Protein AF-A0AAD7MQM7-F1 (afdb_monomer)

pLDDT: mean 77.95, std 16.73, range [40.91, 96.88]

Solvent-accessible surface area (backbone atoms only — not comparable to full-atom values): 11419 Å² total; per-residue (Å²): 135,89,82,90,84,81,85,89,76,74,90,71,71,76,73,78,76,74,71,81,78,67,82,76,74,81,78,78,76,80,75,79,56,67,83,75,48,88,66,68,89,62,56,45,68,63,55,55,34,68,66,51,55,78,47,49,66,60,49,52,52,30,54,71,74,31,70,68,50,31,52,56,53,48,50,54,54,45,52,55,47,57,73,38,34,66,81,85,59,56,77,67,59,77,59,74,83,52,85,85,58,93,82,60,78,82,78,72,76,90,63,59,71,74,56,47,53,52,50,53,54,47,50,54,52,49,49,56,46,54,53,51,50,52,57,50,48,52,54,53,50,50,42,58,76,62,53,64,42,59,91,72,27,68,63,50,47,48,52,30,56,75,70,68,52,69,72,76,78,81,64,80,77,78,79,74,135

Radius of gyration: 29.3 Å; Cα contacts (8 Å, |Δi|>4): 72; chains: 1; bounding box: 59×87×69 Å

Sequence (177 aa):
MRSHSGPSSSKEERKLAMGKKGPAKPRERQRVPKEKRKNLRLWAEGAREQILKPHLDKYMQEFAAGWVMECAYLQEVCNEFHSRVDWRLADHEEPVLKPYDPKKEVIQPQLPDDEEVLKRARMKLLNGRIRRWFKYRIRRCRARAAGLDPRKDPFAILLAKLSGLTAPLIRHAFMQP

Structure (mmCIF, N/CA/C/O backbone):
data_AF-A0AAD7MQM7-F1
#
_entry.id   AF-A0AAD7MQM7-F1
#
loop_
_atom_site.group_PDB
_atom_site.id
_atom_site.type_symbol
_atom_site.label_atom_id
_atom_site.label_alt_id
_atom_site.label_comp_id
_atom_site.label_asym_id
_atom_site.label_entity_id
_atom_site.label_seq_id
_atom_site.pdbx_PDB_ins_code
_atom_site.Cartn_x
_atom_site.Cartn_y
_atom_site.Cartn_z
_atom_site.occupancy
_atom_site.B_iso_or_equiv
_atom_site.auth_seq_id
_atom_site.auth_comp_id
_atom_site.auth_asym_id
_atom_site.auth_atom_id
_atom_site.pdbx_PDB_model_num
ATOM 1 N N . MET A 1 1 ? 38.914 -65.037 54.561 1.00 44.84 1 MET A N 1
ATOM 2 C CA . MET A 1 1 ? 39.059 -65.656 53.226 1.00 44.84 1 MET A CA 1
ATOM 3 C C . MET A 1 1 ? 37.865 -65.269 52.372 1.00 44.84 1 MET A C 1
ATOM 5 O O . MET A 1 1 ? 36.761 -65.197 52.889 1.00 44.84 1 MET A O 1
ATOM 9 N N . ARG A 1 2 ? 38.135 -64.912 51.114 1.00 44.50 2 ARG A N 1
ATOM 10 C CA . ARG A 1 2 ? 37.181 -64.446 50.101 1.00 44.50 2 ARG A CA 1
ATOM 11 C C . ARG A 1 2 ? 36.290 -65.591 49.617 1.00 44.50 2 ARG A C 1
ATOM 13 O O . ARG A 1 2 ? 36.828 -66.652 49.323 1.00 44.50 2 ARG A O 1
ATOM 20 N N . SER A 1 3 ? 35.018 -65.301 49.355 1.00 50.19 3 SER A N 1
ATOM 21 C CA . SER A 1 3 ? 34.256 -65.994 48.309 1.00 50.19 3 SER A CA 1
ATOM 22 C C . SER A 1 3 ? 33.272 -65.006 47.688 1.00 50.19 3 SER A C 1
ATOM 24 O O . SER A 1 3 ? 32.378 -64.488 48.349 1.00 50.19 3 SER A O 1
ATOM 26 N N . HIS A 1 4 ? 33.519 -64.695 46.419 1.00 40.91 4 HIS A N 1
ATOM 27 C CA . HIS A 1 4 ? 32.745 -63.786 45.589 1.00 40.91 4 HIS A CA 1
ATOM 28 C C . HIS A 1 4 ? 31.438 -64.450 45.134 1.00 40.91 4 HIS A C 1
ATOM 30 O O . HIS A 1 4 ? 31.470 -65.528 44.546 1.00 40.91 4 HIS A O 1
ATOM 36 N N . SER A 1 5 ? 30.310 -63.774 45.340 1.00 49.75 5 SER A N 1
ATOM 37 C CA . SER A 1 5 ? 29.045 -64.024 44.649 1.00 49.75 5 SER A CA 1
ATOM 38 C C . SER A 1 5 ? 28.739 -62.829 43.743 1.00 49.75 5 SER A C 1
ATOM 40 O O . SER A 1 5 ? 28.738 -61.678 44.172 1.00 49.75 5 SER A O 1
ATOM 42 N N . GLY A 1 6 ? 28.521 -63.097 42.459 1.00 43.66 6 GLY A N 1
ATOM 43 C CA . GLY A 1 6 ? 28.169 -62.078 41.476 1.00 43.66 6 GLY A CA 1
ATOM 44 C C . GLY A 1 6 ? 27.869 -62.721 40.125 1.00 43.66 6 GLY A C 1
ATOM 45 O O . GLY A 1 6 ? 28.811 -63.075 39.417 1.00 43.66 6 GLY A O 1
ATOM 46 N N . PRO A 1 7 ? 26.589 -62.922 39.768 1.00 52.25 7 PRO A N 1
ATOM 47 C CA . PRO A 1 7 ? 26.213 -63.528 38.504 1.00 52.25 7 PRO A CA 1
ATOM 48 C C . PRO A 1 7 ? 26.405 -62.544 37.346 1.00 52.25 7 PRO A C 1
ATOM 50 O O . PRO A 1 7 ? 25.885 -61.429 37.332 1.00 52.25 7 PRO A O 1
ATOM 53 N N . SER A 1 8 ? 27.157 -63.019 36.358 1.00 54.88 8 SER A N 1
ATOM 54 C CA . SER A 1 8 ? 27.224 -62.510 34.995 1.00 54.88 8 SER A CA 1
ATOM 55 C C . SER A 1 8 ? 25.840 -62.615 34.354 1.00 54.88 8 SER A C 1
ATOM 57 O O . SER A 1 8 ? 25.376 -63.719 34.078 1.00 54.88 8 SER A O 1
ATOM 59 N N . SER A 1 9 ? 25.163 -61.489 34.130 1.00 48.53 9 SER A N 1
ATOM 60 C CA . SER A 1 9 ? 23.967 -61.463 33.290 1.00 48.53 9 SER A CA 1
ATOM 61 C C . SER A 1 9 ? 23.818 -60.125 32.567 1.00 48.53 9 SER A C 1
ATOM 63 O O . SER A 1 9 ? 24.054 -59.056 33.128 1.00 48.53 9 SER A O 1
ATOM 65 N N . SER A 1 10 ? 23.451 -60.251 31.292 1.00 51.16 10 SER A N 1
ATOM 66 C CA . SER A 1 10 ? 22.781 -59.262 30.445 1.00 51.16 10 SER A CA 1
ATOM 67 C C . SER A 1 10 ? 23.518 -57.965 30.072 1.00 51.16 10 SER A C 1
ATOM 69 O O . SER A 1 10 ? 23.020 -56.849 30.215 1.00 51.16 10 SER A O 1
ATOM 71 N N . LYS A 1 11 ? 24.657 -58.113 29.377 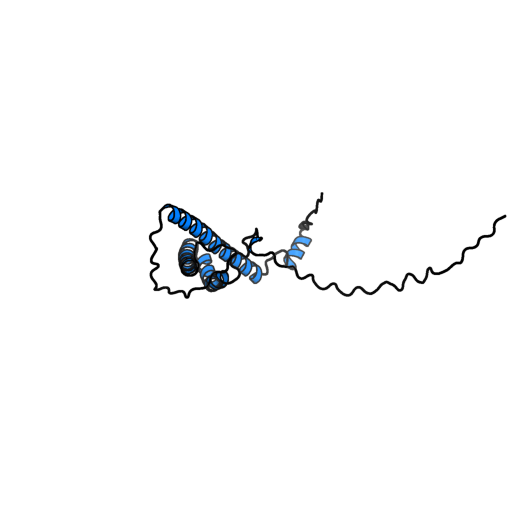1.00 48.25 11 LYS A N 1
ATOM 72 C CA . LYS A 1 11 ? 25.140 -57.083 28.426 1.00 48.25 11 LYS A CA 1
ATOM 73 C C . LYS A 1 11 ? 24.417 -57.132 27.061 1.00 48.25 11 LYS A C 1
ATOM 75 O O . LYS A 1 11 ? 24.591 -56.217 26.259 1.00 48.25 11 LYS A O 1
ATOM 80 N N . GLU A 1 12 ? 23.578 -58.143 26.815 1.00 48.88 12 GLU A N 1
ATOM 81 C CA . GLU A 1 12 ? 22.837 -58.333 25.552 1.00 48.88 12 GLU A CA 1
ATOM 82 C C . GLU A 1 12 ? 21.412 -57.757 25.535 1.00 48.88 12 GLU A C 1
ATOM 84 O O . GLU A 1 12 ? 20.909 -57.422 24.466 1.00 48.88 12 GLU A O 1
ATOM 89 N N . GLU A 1 13 ? 20.776 -57.505 26.682 1.00 48.97 13 GLU A N 1
ATOM 90 C CA . GLU A 1 13 ? 19.377 -57.033 26.695 1.00 48.97 13 GLU A CA 1
ATOM 91 C C . GLU A 1 13 ? 19.212 -55.527 26.425 1.00 48.97 13 GLU A C 1
ATOM 93 O O . GLU A 1 13 ? 18.109 -55.044 26.177 1.00 48.97 13 GLU A O 1
ATOM 98 N N . ARG A 1 14 ? 20.298 -54.745 26.395 1.00 48.94 14 ARG A N 1
ATOM 99 C CA . ARG A 1 14 ? 20.208 -53.282 26.205 1.00 48.94 14 ARG A CA 1
ATOM 100 C C . ARG A 1 14 ? 20.098 -52.814 24.749 1.00 48.94 14 ARG A C 1
ATOM 102 O O . ARG A 1 14 ? 19.960 -51.614 24.525 1.00 48.94 14 ARG A O 1
ATOM 109 N N . LYS A 1 15 ? 20.137 -53.706 23.750 1.00 48.38 15 LYS A N 1
ATOM 110 C CA . LYS A 1 15 ? 20.098 -53.308 22.323 1.00 48.38 15 LYS A CA 1
ATOM 111 C C . LYS A 1 15 ? 18.723 -53.389 21.644 1.00 48.38 15 LYS A C 1
ATOM 113 O O . LYS A 1 15 ? 18.597 -52.908 20.523 1.00 48.38 15 LYS A O 1
ATOM 118 N N . LEU A 1 16 ? 17.682 -53.895 22.310 1.00 49.19 16 LEU A N 1
ATOM 119 C CA . LEU A 1 16 ? 16.340 -54.047 21.716 1.00 49.19 16 LEU A CA 1
ATOM 120 C C . LEU A 1 16 ? 15.368 -52.878 21.977 1.00 49.19 16 LEU A C 1
ATOM 122 O O . LEU A 1 16 ? 14.284 -52.850 21.406 1.00 49.19 16 LEU A O 1
ATOM 126 N N . ALA A 1 17 ? 15.760 -51.863 22.755 1.00 50.50 17 ALA A N 1
ATOM 127 C CA . ALA A 1 17 ? 14.900 -50.715 23.082 1.00 50.50 17 ALA A CA 1
ATOM 128 C C . ALA A 1 17 ? 15.103 -49.474 22.183 1.00 50.50 17 ALA A C 1
ATOM 130 O O . ALA A 1 17 ? 14.624 -48.385 22.501 1.00 50.50 17 ALA A O 1
ATOM 131 N N . MET A 1 18 ? 15.802 -49.595 21.049 1.00 51.16 18 MET A N 1
ATOM 132 C CA . MET A 1 18 ? 15.958 -48.492 20.088 1.00 51.16 18 MET A CA 1
ATOM 133 C C . MET A 1 18 ? 14.777 -48.478 19.112 1.00 51.16 18 MET A C 1
ATOM 135 O O . MET A 1 18 ? 14.909 -48.770 17.924 1.00 51.16 18 MET A O 1
ATOM 139 N N . GLY A 1 19 ? 13.596 -48.147 19.643 1.00 53.72 19 GLY A N 1
ATOM 140 C CA . GLY A 1 19 ? 12.405 -47.871 18.849 1.00 53.72 19 GLY A CA 1
ATOM 141 C C . GLY A 1 19 ? 12.718 -46.824 17.780 1.00 53.72 19 GLY A C 1
ATOM 142 O O . GLY A 1 19 ? 13.159 -45.713 18.085 1.00 53.72 19 GLY A O 1
ATOM 143 N N . LYS A 1 20 ? 12.511 -47.196 16.513 1.00 54.91 20 LYS A N 1
ATOM 144 C CA . LYS A 1 20 ? 12.639 -46.319 15.346 1.00 54.91 20 LYS A CA 1
ATOM 145 C C . LYS A 1 20 ? 11.730 -45.101 15.549 1.00 54.91 20 LYS A C 1
ATOM 147 O O . LYS A 1 20 ? 10.522 -45.185 15.344 1.00 54.91 20 LYS A O 1
ATOM 152 N N . LYS A 1 21 ? 12.297 -43.965 15.969 1.00 58.69 21 LYS A N 1
ATOM 153 C CA . LYS A 1 21 ? 11.588 -42.680 15.995 1.00 58.69 21 LYS A CA 1
ATOM 154 C C . LYS A 1 21 ? 11.229 -42.333 14.550 1.00 58.69 21 LYS A C 1
ATOM 156 O O . LYS A 1 21 ? 12.107 -41.981 13.767 1.00 58.69 21 LYS A O 1
ATOM 161 N N . GLY A 1 22 ? 9.954 -42.488 14.194 1.00 61.38 22 GLY A N 1
ATOM 162 C CA . GLY A 1 22 ? 9.426 -42.046 12.904 1.00 61.38 22 GLY A CA 1
ATOM 163 C C . GLY A 1 22 ? 9.701 -40.553 12.668 1.00 61.38 22 GLY A C 1
ATOM 164 O O . GLY A 1 22 ? 9.954 -39.817 13.629 1.00 61.38 22 GLY A O 1
ATOM 165 N N . PRO A 1 23 ? 9.680 -40.089 11.405 1.00 62.72 23 PRO A N 1
ATOM 166 C CA . PRO A 1 23 ? 9.989 -38.703 11.076 1.00 62.72 23 PRO A CA 1
ATOM 167 C C . PRO A 1 23 ? 9.063 -37.765 11.855 1.00 62.72 23 PRO A C 1
ATOM 169 O O . PRO A 1 23 ? 7.837 -37.880 11.797 1.00 62.72 23 PRO A O 1
ATOM 172 N N . ALA A 1 24 ? 9.663 -36.853 12.621 1.00 64.25 24 ALA A N 1
ATOM 173 C CA . ALA A 1 24 ? 8.931 -35.872 13.404 1.00 64.25 24 ALA A CA 1
ATOM 174 C C . ALA A 1 24 ? 8.011 -35.068 12.475 1.00 64.25 24 ALA A C 1
ATOM 176 O O . ALA A 1 24 ? 8.483 -34.440 11.524 1.00 64.25 24 ALA A O 1
ATOM 177 N N . LYS A 1 25 ? 6.698 -35.087 12.746 1.00 68.38 25 LYS A N 1
ATOM 178 C CA . LYS A 1 25 ? 5.733 -34.264 12.008 1.00 68.38 25 LYS A CA 1
ATOM 179 C C . LYS A 1 25 ? 6.197 -32.800 12.052 1.00 68.38 25 LYS A C 1
ATOM 181 O O . LYS A 1 25 ? 6.601 -32.333 13.125 1.00 68.38 25 LYS A O 1
ATOM 186 N N . PRO A 1 26 ? 6.173 -32.070 10.923 1.00 59.88 26 PRO A N 1
ATOM 187 C CA . PRO A 1 26 ? 6.591 -30.678 10.898 1.00 59.88 26 PRO A CA 1
ATOM 188 C C . PRO A 1 26 ? 5.733 -29.894 11.889 1.00 59.88 26 PRO A C 1
ATOM 190 O O . PRO A 1 26 ? 4.510 -29.874 11.781 1.00 59.88 26 PRO A O 1
ATOM 193 N N . ARG A 1 27 ? 6.380 -29.281 12.888 1.00 66.69 27 ARG A N 1
ATOM 194 C CA . ARG A 1 27 ? 5.700 -28.420 13.859 1.00 66.69 27 ARG A CA 1
ATOM 195 C C . ARG A 1 27 ? 5.007 -27.301 13.093 1.00 66.69 27 ARG A C 1
ATOM 197 O O . ARG A 1 27 ? 5.672 -26.450 12.496 1.00 66.69 27 ARG A O 1
ATOM 204 N N . GLU A 1 28 ? 3.684 -27.316 13.118 1.00 65.62 28 GLU A N 1
ATOM 205 C CA . GLU A 1 28 ? 2.861 -26.260 12.558 1.00 65.62 28 GLU A CA 1
ATOM 206 C C . GLU A 1 28 ? 3.171 -24.976 13.336 1.00 65.62 28 GLU A C 1
ATOM 208 O O . GLU A 1 28 ? 2.899 -24.852 14.531 1.00 65.62 28 GLU A O 1
ATOM 213 N N . ARG A 1 29 ? 3.885 -24.045 12.697 1.00 72.06 29 ARG A N 1
ATOM 214 C CA . ARG A 1 29 ? 4.270 -22.790 13.345 1.00 72.06 29 ARG A CA 1
ATOM 215 C C . ARG A 1 29 ? 2.999 -21.970 13.541 1.00 72.06 29 ARG A C 1
ATOM 217 O O . ARG A 1 29 ? 2.498 -21.397 12.574 1.00 72.06 29 ARG A O 1
ATOM 224 N N . GLN A 1 30 ? 2.501 -21.900 14.775 1.00 73.75 30 GLN A N 1
ATOM 225 C CA . GLN A 1 30 ? 1.393 -21.013 15.126 1.00 73.75 30 GLN A CA 1
ATOM 226 C C . GLN A 1 30 ? 1.742 -19.586 14.690 1.00 73.75 30 GLN A C 1
ATOM 228 O O . GLN A 1 30 ? 2.786 -19.033 15.054 1.00 73.75 30 GLN A O 1
ATOM 233 N N . ARG A 1 31 ? 0.897 -18.999 13.838 1.00 74.50 31 ARG A N 1
ATOM 234 C CA . ARG A 1 31 ? 1.100 -17.627 13.369 1.00 74.50 31 ARG A CA 1
ATOM 235 C C . ARG A 1 31 ? 0.874 -16.677 14.540 1.00 74.50 31 ARG A C 1
ATOM 237 O O . ARG A 1 31 ? -0.133 -16.773 15.229 1.00 74.50 31 ARG A O 1
ATOM 244 N N . VAL A 1 32 ? 1.785 -15.722 14.721 1.00 78.38 32 VAL A N 1
ATOM 245 C CA . VAL A 1 32 ? 1.625 -14.665 15.728 1.00 78.38 32 VAL A CA 1
ATOM 246 C C . VAL A 1 32 ? 0.323 -13.888 15.441 1.00 78.38 32 VAL A C 1
ATOM 248 O O . VAL A 1 32 ? 0.130 -13.475 14.283 1.00 78.38 32 VAL A O 1
ATOM 251 N N . PRO A 1 33 ? -0.553 -13.678 16.447 1.00 77.50 33 PRO A N 1
ATOM 252 C CA . PRO A 1 33 ? -1.773 -12.877 16.311 1.00 77.50 33 PRO A CA 1
ATOM 253 C C . PRO A 1 33 ? -1.479 -11.483 15.755 1.00 77.50 33 PRO A C 1
ATOM 255 O O . PRO A 1 33 ? -0.428 -10.920 16.067 1.00 77.50 33 PRO A O 1
ATOM 258 N N . LYS A 1 34 ? -2.381 -10.920 14.935 1.00 76.81 34 LYS A N 1
ATOM 259 C CA . LYS A 1 34 ? -2.145 -9.647 14.219 1.00 76.81 34 LYS A CA 1
ATOM 260 C C . LYS A 1 34 ? -1.764 -8.501 15.167 1.00 76.81 34 LYS A C 1
ATOM 262 O O . LYS A 1 34 ? -0.804 -7.795 14.879 1.00 76.81 34 LYS A O 1
ATOM 267 N N . GLU A 1 35 ? -2.422 -8.399 16.319 1.00 77.75 35 GLU A N 1
ATOM 268 C CA . GLU A 1 35 ? -2.156 -7.398 17.367 1.00 77.75 35 GLU A CA 1
ATOM 269 C C . GLU A 1 35 ? -0.710 -7.416 17.883 1.00 77.75 35 GLU A C 1
ATOM 271 O O . GLU A 1 35 ? -0.120 -6.375 18.151 1.00 77.75 35 GLU A O 1
ATOM 276 N N . LYS A 1 36 ? -0.100 -8.603 17.979 1.00 77.12 36 LYS A N 1
ATOM 277 C CA . LYS A 1 36 ? 1.253 -8.786 18.530 1.00 77.12 36 LYS A CA 1
ATOM 278 C C . LYS A 1 36 ? 2.350 -8.668 17.467 1.00 77.12 36 LYS A C 1
ATOM 280 O O . LYS A 1 36 ? 3.539 -8.805 17.772 1.00 77.12 36 LYS A O 1
ATOM 285 N N . ARG A 1 37 ? 1.995 -8.432 16.198 1.00 77.88 37 ARG A N 1
ATOM 286 C CA . ARG A 1 37 ? 2.970 -8.319 15.105 1.00 77.88 37 ARG A CA 1
ATOM 287 C C . ARG A 1 37 ? 3.629 -6.943 15.130 1.00 77.88 37 ARG A C 1
ATOM 289 O O . ARG A 1 37 ? 3.134 -5.994 14.537 1.00 77.88 37 ARG A O 1
ATOM 296 N N . LYS A 1 38 ? 4.836 -6.873 15.700 1.00 67.12 38 LYS A N 1
ATOM 297 C CA . LYS A 1 38 ? 5.715 -5.690 15.575 1.00 67.12 38 LYS A CA 1
ATOM 298 C C . LYS A 1 38 ? 6.048 -5.366 14.110 1.00 67.12 38 LYS A C 1
ATOM 300 O O . LYS A 1 38 ? 6.241 -4.215 13.738 1.00 67.12 38 LYS A O 1
ATOM 305 N N . ASN A 1 39 ? 6.091 -6.396 13.260 1.00 69.69 39 ASN A N 1
ATOM 306 C CA . ASN A 1 39 ? 6.381 -6.254 11.839 1.00 69.69 39 ASN A CA 1
ATOM 307 C C . ASN A 1 39 ? 5.100 -6.036 11.026 1.00 69.69 39 ASN A C 1
ATOM 309 O O . ASN A 1 39 ? 4.355 -6.976 10.752 1.00 69.69 39 ASN A O 1
ATOM 313 N N . LEU A 1 40 ? 4.938 -4.823 10.498 1.00 68.62 40 LEU A N 1
ATOM 314 C CA . LEU A 1 40 ? 3.861 -4.430 9.574 1.00 68.62 40 LEU A CA 1
ATOM 315 C C . LEU A 1 40 ? 3.959 -5.080 8.176 1.00 68.62 40 LEU A C 1
ATOM 317 O O . LEU A 1 40 ? 3.248 -4.695 7.251 1.00 68.62 40 LEU A O 1
ATOM 321 N N . ARG A 1 41 ? 4.830 -6.082 7.991 1.00 69.88 41 ARG A N 1
ATOM 322 C CA . ARG A 1 41 ? 5.063 -6.762 6.702 1.00 69.88 41 ARG A CA 1
ATOM 323 C C . ARG A 1 41 ? 3.794 -7.403 6.128 1.00 69.88 41 ARG A C 1
ATOM 325 O O . ARG A 1 41 ? 3.696 -7.582 4.920 1.00 69.88 41 ARG A O 1
ATOM 332 N N . LEU A 1 42 ? 2.854 -7.745 7.003 1.00 75.81 42 LEU A N 1
ATOM 333 C CA . LEU A 1 42 ? 1.592 -8.417 6.697 1.00 75.81 42 LEU A CA 1
ATOM 334 C C . LEU A 1 42 ? 0.379 -7.544 7.060 1.00 75.81 42 LEU A C 1
ATOM 336 O O . LEU A 1 42 ? -0.707 -8.059 7.290 1.00 75.81 42 LEU A O 1
ATOM 340 N N . TRP A 1 43 ? 0.567 -6.222 7.136 1.00 84.31 43 TRP A N 1
ATOM 341 C CA . TRP A 1 43 ? -0.480 -5.272 7.532 1.00 84.31 43 TRP A CA 1
ATOM 342 C C . TRP A 1 43 ? -1.729 -5.340 6.641 1.00 84.31 43 TRP A C 1
ATOM 344 O O . TRP A 1 43 ? -2.845 -5.225 7.136 1.00 84.31 43 TRP A O 1
ATOM 354 N N . ALA A 1 44 ? -1.553 -5.562 5.338 1.00 85.69 44 ALA A N 1
ATOM 355 C CA . ALA A 1 44 ? -2.677 -5.621 4.413 1.00 85.69 44 ALA A CA 1
ATOM 356 C C . ALA A 1 44 ? -3.346 -7.007 4.326 1.00 85.69 44 ALA A C 1
ATOM 358 O O . ALA A 1 44 ? -4.243 -7.157 3.516 1.00 85.69 44 ALA A O 1
ATOM 359 N N . GLU A 1 45 ? -2.935 -8.029 5.088 1.00 86.56 45 GLU A N 1
ATOM 360 C CA . GLU A 1 45 ? -3.583 -9.352 4.995 1.00 86.56 45 GLU A CA 1
ATOM 361 C C . GLU A 1 45 ? -5.101 -9.272 5.252 1.00 86.56 45 GLU A C 1
ATOM 363 O O . GLU A 1 45 ? -5.532 -8.649 6.227 1.00 86.56 45 GLU A O 1
ATO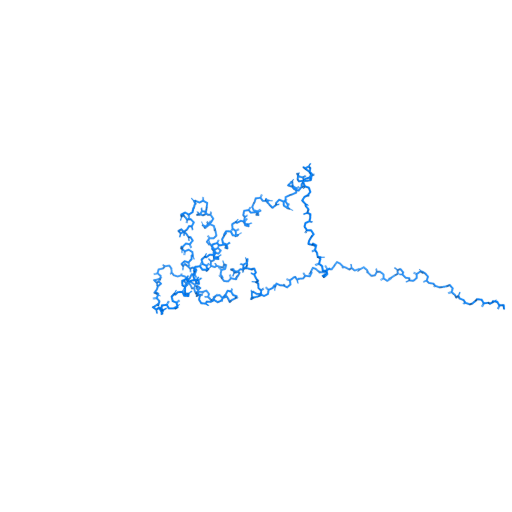M 368 N N . GLY A 1 46 ? -5.887 -9.955 4.413 1.00 89.19 46 GLY A N 1
ATOM 369 C CA . GLY A 1 46 ? -7.352 -10.010 4.498 1.00 89.19 46 GLY A CA 1
ATOM 370 C C . GLY A 1 46 ? -8.028 -9.032 3.536 1.00 89.19 46 GLY A C 1
ATOM 371 O O . GLY A 1 46 ? -7.580 -8.861 2.399 1.00 89.19 46 GLY A O 1
ATOM 372 N N . ALA A 1 47 ? -9.089 -8.369 3.996 1.00 90.56 47 ALA A N 1
ATOM 373 C CA . ALA A 1 47 ? -9.883 -7.430 3.196 1.00 90.56 47 ALA A CA 1
ATOM 374 C C . ALA A 1 47 ? -9.060 -6.281 2.571 1.00 90.56 47 ALA A C 1
ATOM 376 O O . ALA A 1 47 ? -9.290 -5.891 1.428 1.00 90.56 47 ALA A O 1
ATOM 377 N N . ARG A 1 48 ? -8.032 -5.773 3.268 1.00 92.50 48 ARG A N 1
ATOM 378 C CA . ARG A 1 48 ? -7.151 -4.713 2.733 1.00 92.50 48 ARG A CA 1
ATOM 379 C C . ARG A 1 48 ? -6.380 -5.171 1.490 1.00 92.50 48 ARG A C 1
ATOM 381 O O . ARG A 1 48 ? -6.221 -4.403 0.547 1.00 92.50 48 ARG A O 1
ATOM 388 N N . GLU A 1 49 ? -5.914 -6.417 1.460 1.00 93.56 49 GLU A N 1
ATOM 389 C CA . GLU A 1 49 ? -5.228 -6.995 0.301 1.00 93.56 49 GLU A CA 1
ATOM 390 C C . GLU A 1 49 ? -6.203 -7.208 -0.851 1.00 93.56 49 GLU A C 1
ATOM 392 O O . GLU A 1 49 ? -5.802 -7.020 -1.991 1.00 93.56 49 GLU A O 1
ATOM 397 N N . GLN A 1 50 ? -7.472 -7.523 -0.583 1.00 92.81 50 GLN A N 1
ATOM 398 C CA . GLN A 1 50 ? -8.485 -7.623 -1.639 1.00 92.81 50 GLN A CA 1
ATOM 399 C C . GLN A 1 50 ? -8.698 -6.286 -2.361 1.00 92.81 50 GLN A C 1
ATOM 401 O O . GLN A 1 50 ? -8.879 -6.291 -3.574 1.00 92.81 50 GLN A O 1
ATOM 406 N N . ILE A 1 51 ? -8.598 -5.158 -1.647 1.00 93.06 51 ILE A N 1
ATOM 407 C CA . ILE A 1 51 ? -8.636 -3.819 -2.256 1.00 93.06 51 ILE A CA 1
ATOM 408 C C . ILE A 1 51 ? -7.353 -3.551 -3.047 1.00 93.06 51 ILE A C 1
ATOM 410 O O . ILE A 1 51 ? -7.415 -3.114 -4.183 1.00 93.06 51 ILE A O 1
ATOM 414 N N . LEU A 1 52 ? -6.175 -3.803 -2.467 1.00 95.06 52 LEU A N 1
ATOM 415 C CA . LEU A 1 52 ? -4.904 -3.360 -3.060 1.00 95.06 52 LEU A CA 1
ATOM 416 C C . LEU A 1 52 ? -4.370 -4.277 -4.171 1.00 95.06 52 LEU A C 1
ATOM 418 O O . LEU A 1 52 ? -3.640 -3.823 -5.052 1.00 95.06 52 LEU A O 1
ATOM 422 N N . LYS A 1 53 ? -4.676 -5.577 -4.123 1.00 94.81 53 LYS A N 1
ATOM 423 C CA . LYS A 1 53 ? -4.129 -6.591 -5.037 1.00 94.81 53 LYS A CA 1
ATOM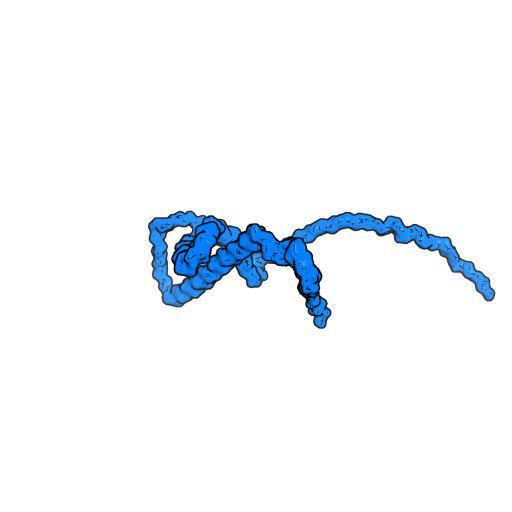 424 C C . LYS A 1 53 ? -4.484 -6.348 -6.512 1.00 94.81 53 LYS A C 1
ATOM 426 O O . LYS A 1 53 ? -3.563 -6.480 -7.315 1.00 94.81 53 LYS A O 1
ATOM 431 N N . PRO A 1 54 ? -5.720 -5.964 -6.888 1.00 95.50 54 PRO A N 1
ATOM 432 C CA . PRO A 1 54 ? -6.062 -5.640 -8.276 1.00 95.50 54 PRO A CA 1
ATOM 433 C C . PRO A 1 54 ? -5.209 -4.518 -8.883 1.00 95.50 54 PRO A C 1
ATOM 435 O O . PRO A 1 54 ? -4.935 -4.525 -10.077 1.00 95.50 54 PRO A O 1
ATOM 438 N N . HIS A 1 55 ? -4.721 -3.582 -8.066 1.00 96.44 55 HIS A N 1
ATOM 439 C CA . HIS A 1 55 ? -3.924 -2.448 -8.540 1.00 96.44 55 HIS A CA 1
ATOM 440 C C . HIS A 1 55 ? -2.442 -2.766 -8.745 1.00 96.44 55 HIS A C 1
ATOM 442 O O . HIS A 1 55 ? -1.697 -1.886 -9.174 1.00 96.44 55 HIS A O 1
ATOM 448 N N . LEU A 1 56 ? -1.983 -3.975 -8.404 1.00 94.69 56 LEU A N 1
ATOM 449 C CA . LEU A 1 56 ? -0.559 -4.311 -8.369 1.00 94.69 56 LEU A CA 1
ATOM 450 C C . LEU A 1 56 ? 0.094 -4.233 -9.752 1.00 94.69 56 LEU A C 1
ATOM 452 O O . LEU A 1 56 ? 1.188 -3.680 -9.861 1.00 94.69 56 LEU A O 1
ATOM 456 N N . ASP A 1 57 ? -0.580 -4.731 -10.788 1.00 93.69 57 ASP A N 1
ATOM 457 C CA . ASP A 1 57 ? -0.039 -4.757 -12.150 1.00 93.69 57 ASP A CA 1
ATOM 458 C C . ASP A 1 57 ? 0.066 -3.346 -12.732 1.0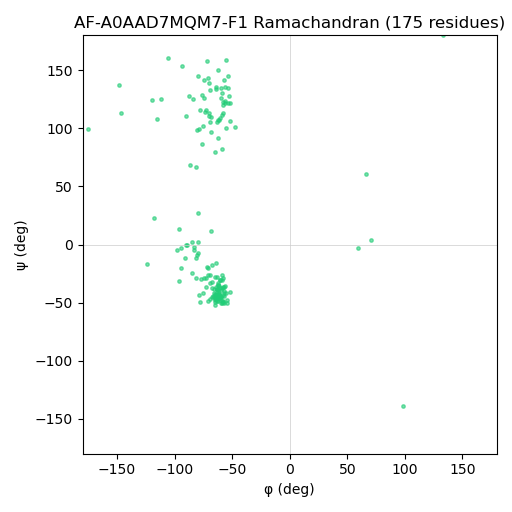0 93.69 57 ASP A C 1
ATOM 460 O O . ASP A 1 57 ? 1.136 -2.951 -13.199 1.00 93.69 57 ASP A O 1
ATOM 464 N N . LYS A 1 58 ? -0.995 -2.539 -12.600 1.00 95.62 58 LYS A N 1
ATOM 465 C CA . LYS A 1 58 ? -0.972 -1.131 -13.019 1.00 95.62 58 LYS A CA 1
ATOM 466 C C . LYS A 1 58 ? 0.043 -0.324 -12.203 1.00 95.62 58 LYS A C 1
ATOM 468 O O . LYS A 1 58 ? 0.858 0.375 -12.788 1.00 95.62 58 LYS A O 1
ATOM 473 N N . TYR A 1 59 ? 0.118 -0.504 -10.879 1.00 96.50 59 TYR A N 1
ATOM 474 C CA . TYR A 1 59 ? 1.145 0.166 -10.066 1.00 96.50 59 TYR A CA 1
ATOM 475 C C . TYR A 1 59 ? 2.560 -0.201 -10.527 1.00 96.50 59 TYR A C 1
ATOM 477 O O . TYR A 1 59 ? 3.442 0.649 -10.520 1.00 96.50 59 TYR A O 1
ATOM 485 N N . MET A 1 60 ? 2.802 -1.448 -10.941 1.00 94.62 60 MET A N 1
ATOM 486 C CA . MET A 1 60 ? 4.103 -1.866 -11.463 1.00 94.62 60 MET A CA 1
ATOM 487 C C . MET A 1 60 ? 4.464 -1.172 -12.782 1.00 94.62 60 MET A C 1
ATOM 489 O O . MET A 1 60 ? 5.633 -0.823 -12.957 1.00 94.62 60 MET A O 1
ATOM 493 N N . GLN A 1 61 ? 3.491 -0.970 -13.674 1.00 94.69 61 GLN A N 1
ATOM 494 C CA . GLN A 1 61 ? 3.673 -0.227 -14.925 1.00 94.69 61 GLN A CA 1
ATOM 495 C C . GLN A 1 61 ? 3.997 1.245 -14.639 1.00 94.69 61 GLN A C 1
ATOM 497 O O . GLN A 1 61 ? 5.038 1.736 -15.070 1.00 94.69 61 GLN A O 1
ATOM 502 N N . GLU A 1 62 ? 3.186 1.913 -13.814 1.00 96.12 62 GLU A N 1
ATOM 503 C CA . GLU A 1 62 ? 3.387 3.327 -13.458 1.00 96.12 62 GLU A CA 1
ATOM 504 C C . GLU A 1 62 ? 4.689 3.547 -12.674 1.00 96.12 62 GLU A C 1
ATOM 506 O O . GLU A 1 62 ? 5.415 4.517 -12.887 1.00 96.12 62 GLU A O 1
ATOM 511 N N . PHE A 1 63 ? 5.050 2.599 -11.804 1.00 94.94 63 PHE A N 1
ATOM 512 C CA . PHE A 1 63 ? 6.328 2.609 -11.094 1.00 94.94 63 PHE A CA 1
ATOM 513 C C . PHE A 1 63 ? 7.528 2.511 -12.047 1.00 94.94 63 PHE A C 1
ATOM 515 O O . PHE A 1 63 ? 8.584 3.070 -11.753 1.00 94.94 63 PHE A O 1
ATOM 522 N N . ALA A 1 64 ? 7.394 1.796 -13.168 1.00 93.25 64 ALA A N 1
ATOM 523 C CA . ALA A 1 64 ? 8.428 1.734 -14.198 1.00 93.25 64 ALA A CA 1
ATOM 524 C C . ALA A 1 64 ? 8.459 3.000 -15.075 1.00 93.25 64 ALA A C 1
ATOM 526 O O . ALA A 1 64 ? 9.535 3.373 -15.534 1.00 93.25 64 ALA A O 1
ATOM 527 N N . ALA A 1 65 ? 7.316 3.667 -15.262 1.00 95.06 65 ALA A N 1
ATOM 528 C CA . ALA A 1 65 ? 7.199 4.910 -16.027 1.00 95.06 65 ALA A CA 1
ATOM 529 C C . ALA A 1 65 ? 7.831 6.124 -15.318 1.00 95.06 65 ALA A C 1
ATOM 531 O O . ALA A 1 65 ? 8.282 7.059 -15.975 1.00 95.06 65 ALA A O 1
ATOM 532 N N . GLY A 1 66 ? 7.909 6.109 -13.983 1.00 95.50 66 GLY A N 1
ATOM 533 C CA . GLY A 1 66 ? 8.670 7.086 -13.204 1.00 95.50 66 GLY A CA 1
ATOM 534 C C . GLY A 1 66 ? 7.909 7.656 -12.010 1.00 95.50 66 GLY A C 1
ATOM 535 O O . GLY A 1 66 ? 6.763 7.313 -11.738 1.00 95.50 66 GLY A O 1
ATOM 536 N N . TRP A 1 67 ? 8.567 8.552 -11.269 1.00 94.50 67 TRP A N 1
ATOM 537 C CA . TRP A 1 67 ? 8.053 9.062 -9.991 1.00 94.50 67 TRP A CA 1
ATOM 538 C C . TRP A 1 67 ? 6.713 9.800 -10.109 1.00 94.50 67 TRP A C 1
ATOM 540 O O . TRP A 1 67 ? 5.834 9.599 -9.275 1.00 94.50 67 TRP A O 1
ATOM 550 N N . VAL A 1 68 ? 6.552 10.659 -11.121 1.00 96.88 68 VAL A N 1
ATOM 551 C CA . VAL A 1 68 ? 5.337 11.478 -11.284 1.00 96.88 68 VAL A CA 1
ATOM 552 C C . VAL A 1 68 ? 4.118 10.586 -11.522 1.00 96.88 68 VAL A C 1
ATOM 554 O O . VAL A 1 68 ? 3.110 10.730 -10.830 1.00 96.88 68 VAL A O 1
ATOM 557 N N . MET A 1 69 ? 4.255 9.612 -12.422 1.00 96.00 69 MET A N 1
ATOM 558 C CA . MET A 1 69 ? 3.219 8.626 -12.731 1.00 96.00 69 MET A CA 1
ATOM 559 C C . MET A 1 69 ? 2.924 7.716 -11.530 1.00 96.00 69 MET A C 1
ATOM 561 O O . MET A 1 69 ? 1.762 7.517 -11.176 1.00 96.00 69 MET A O 1
ATOM 565 N N . GLU A 1 70 ? 3.967 7.251 -10.821 1.00 95.44 70 GLU A N 1
ATOM 566 C CA . GLU A 1 70 ? 3.815 6.498 -9.565 1.00 95.44 70 GLU A CA 1
ATOM 567 C C . GLU A 1 70 ? 2.974 7.286 -8.552 1.00 95.44 70 GLU A C 1
ATOM 569 O O . GLU A 1 70 ? 2.066 6.732 -7.934 1.00 95.44 70 GLU A O 1
ATOM 574 N N . CYS A 1 71 ? 3.283 8.569 -8.354 1.00 95.94 71 CYS A N 1
ATOM 575 C CA . CYS A 1 71 ? 2.599 9.421 -7.390 1.00 95.94 71 CYS A CA 1
ATOM 576 C C . CYS A 1 71 ? 1.141 9.685 -7.768 1.00 95.94 71 CYS A C 1
ATOM 578 O O . CYS A 1 71 ? 0.280 9.573 -6.894 1.00 95.94 71 CYS A O 1
ATOM 580 N N . ALA A 1 72 ? 0.865 9.993 -9.037 1.00 95.50 72 ALA A N 1
ATOM 581 C CA . ALA A 1 72 ? -0.492 10.215 -9.528 1.00 95.50 72 ALA A CA 1
ATOM 582 C C . ALA A 1 72 ? -1.360 8.965 -9.326 1.00 95.50 72 ALA A C 1
ATOM 584 O O . ALA A 1 72 ? -2.410 9.030 -8.687 1.00 95.50 72 ALA A O 1
ATOM 585 N N . TYR A 1 73 ? -0.870 7.798 -9.750 1.00 96.69 73 TYR A N 1
ATOM 586 C CA . TYR A 1 73 ? -1.619 6.555 -9.599 1.00 96.69 73 TYR A CA 1
ATOM 587 C C . TYR A 1 73 ? -1.765 6.122 -8.135 1.00 96.69 73 TYR A C 1
ATOM 589 O O . TYR A 1 73 ? -2.817 5.645 -7.709 1.00 96.69 73 TYR A O 1
ATOM 597 N N . LEU A 1 74 ? -0.732 6.319 -7.311 1.00 95.94 74 LEU A N 1
ATOM 598 C CA . LEU A 1 74 ? -0.822 6.026 -5.883 1.00 95.94 74 LEU A CA 1
ATOM 599 C C . LEU A 1 74 ? -1.885 6.892 -5.194 1.00 95.94 74 LEU A C 1
ATOM 601 O O . LEU A 1 74 ? -2.536 6.405 -4.268 1.00 95.94 74 LEU A O 1
ATOM 605 N N . GLN A 1 75 ? -2.073 8.142 -5.628 1.00 95.12 75 GLN A N 1
ATOM 606 C CA . GLN A 1 75 ? -3.125 9.014 -5.111 1.00 95.12 75 GLN A CA 1
ATOM 607 C C . GLN A 1 75 ? -4.517 8.440 -5.411 1.00 95.12 75 GLN A C 1
ATOM 609 O O . GLN A 1 75 ? -5.338 8.371 -4.497 1.00 95.12 75 GLN A O 1
ATOM 614 N N . GLU A 1 76 ? -4.760 7.958 -6.635 1.00 94.00 76 GLU A N 1
ATOM 615 C CA . GLU A 1 76 ? -6.015 7.282 -7.011 1.00 94.00 76 GLU A CA 1
ATOM 616 C C . GLU A 1 76 ? -6.291 6.075 -6.105 1.00 94.00 76 GLU A C 1
ATOM 618 O O . GLU A 1 76 ? -7.353 5.979 -5.490 1.00 94.00 76 GLU A O 1
ATOM 623 N N . VAL A 1 77 ? -5.295 5.198 -5.935 1.00 95.69 77 VAL A N 1
ATOM 624 C CA . VAL A 1 77 ? -5.422 4.001 -5.088 1.00 95.69 77 VAL A CA 1
ATOM 625 C C . VAL A 1 77 ? -5.651 4.366 -3.619 1.00 95.69 77 VAL A C 1
ATOM 627 O O . VAL A 1 77 ? -6.421 3.700 -2.926 1.00 95.69 77 VAL A O 1
ATOM 630 N N . CYS A 1 78 ? -4.999 5.416 -3.111 1.00 95.00 78 CYS A N 1
ATOM 631 C CA . CYS A 1 78 ? -5.235 5.883 -1.744 1.00 95.00 78 CYS A CA 1
ATOM 632 C C . CYS A 1 78 ? -6.660 6.423 -1.581 1.00 95.00 78 CYS A C 1
ATOM 634 O O . CYS A 1 78 ? -7.304 6.115 -0.580 1.00 95.00 78 CYS A O 1
ATOM 636 N N . ASN A 1 79 ? -7.171 7.182 -2.554 1.00 91.88 79 ASN A N 1
ATOM 637 C CA . ASN A 1 79 ? -8.541 7.692 -2.526 1.00 91.88 79 ASN A CA 1
ATOM 638 C C . ASN A 1 79 ? -9.559 6.542 -2.511 1.00 91.88 79 ASN A C 1
ATOM 640 O O . ASN A 1 79 ? -10.455 6.521 -1.666 1.00 91.88 79 ASN A O 1
ATOM 644 N N . GLU A 1 80 ? -9.382 5.545 -3.381 1.00 92.06 80 GLU A N 1
ATOM 645 C CA . GLU A 1 80 ? -10.216 4.342 -3.392 1.00 92.06 80 GLU A CA 1
ATOM 646 C C . GLU A 1 80 ? -10.137 3.592 -2.056 1.00 92.06 80 GLU A C 1
ATOM 648 O O . GLU A 1 80 ? -11.164 3.229 -1.480 1.00 92.06 80 GLU A O 1
ATOM 653 N N . PHE A 1 81 ? -8.935 3.411 -1.507 1.00 93.25 81 PHE A N 1
ATOM 654 C CA . PHE A 1 81 ? -8.754 2.738 -0.224 1.00 93.25 81 PHE A CA 1
ATOM 655 C C . PHE A 1 81 ? -9.509 3.444 0.910 1.00 93.25 81 PHE A C 1
ATOM 657 O O . PHE A 1 81 ? -10.247 2.790 1.647 1.00 93.25 81 PHE A O 1
ATOM 664 N N . HIS A 1 82 ? -9.375 4.768 1.029 1.00 91.50 82 HIS A N 1
ATOM 665 C CA . HIS A 1 82 ? -10.037 5.557 2.079 1.00 91.50 82 HIS A CA 1
ATOM 666 C C . HIS A 1 82 ? -11.548 5.699 1.874 1.00 91.50 82 HIS A C 1
ATOM 668 O O . HIS A 1 82 ? -12.268 5.963 2.831 1.00 91.50 82 HIS A O 1
ATOM 674 N N . SER A 1 83 ? -12.052 5.485 0.655 1.00 89.25 83 SER A N 1
ATOM 675 C CA . SER A 1 83 ? -13.499 5.404 0.411 1.00 89.25 83 SER A CA 1
ATOM 676 C C . SER A 1 83 ? -14.117 4.101 0.944 1.00 89.25 83 SER A C 1
ATOM 678 O O . SER A 1 83 ? -15.286 4.072 1.334 1.00 89.25 83 SER A O 1
ATOM 680 N N . ARG A 1 84 ? -13.326 3.017 0.992 1.00 89.56 84 ARG A N 1
ATOM 681 C CA . ARG A 1 84 ? -13.762 1.683 1.435 1.00 89.56 84 ARG A CA 1
ATOM 682 C C . ARG A 1 84 ? -13.444 1.409 2.906 1.00 89.56 84 ARG A C 1
ATOM 684 O O . ARG A 1 84 ? -14.161 0.644 3.545 1.00 89.56 84 ARG A O 1
ATOM 691 N N . VAL A 1 85 ? -12.361 1.985 3.428 1.00 89.88 85 VAL A N 1
ATOM 692 C CA . VAL A 1 85 ? -11.819 1.710 4.765 1.00 89.88 85 VAL A CA 1
ATOM 693 C C . VAL A 1 85 ? -11.820 2.984 5.596 1.00 89.88 85 VAL A C 1
ATOM 695 O O . VAL A 1 85 ? -11.200 3.973 5.217 1.00 89.88 85 VAL A O 1
ATOM 698 N N . ASP A 1 86 ? -12.467 2.935 6.761 1.00 90.25 86 ASP A N 1
ATOM 699 C CA . ASP A 1 86 ? -12.451 4.050 7.707 1.00 90.25 86 ASP A CA 1
ATOM 700 C C . ASP A 1 86 ? -11.028 4.292 8.238 1.00 90.25 86 ASP A C 1
ATOM 702 O O . ASP A 1 86 ? -10.321 3.363 8.642 1.00 90.25 86 ASP A O 1
ATOM 706 N N . TRP A 1 87 ? -10.608 5.556 8.259 1.00 90.50 87 TRP A N 1
ATOM 707 C CA . TRP A 1 87 ? -9.311 5.975 8.782 1.00 90.50 87 TRP A CA 1
ATOM 708 C C . TRP A 1 87 ? -9.178 5.718 10.289 1.00 90.50 87 TRP A C 1
ATOM 710 O O . TRP A 1 87 ? -8.058 5.494 10.767 1.00 90.50 87 TRP A O 1
ATOM 720 N N . ARG A 1 88 ? -10.303 5.717 11.019 1.00 90.62 88 ARG A N 1
ATOM 721 C CA . ARG A 1 88 ? -10.376 5.431 12.459 1.00 90.62 88 ARG A CA 1
ATOM 722 C C . ARG A 1 88 ? -10.130 3.958 12.779 1.00 90.62 88 ARG A C 1
ATOM 724 O O . ARG A 1 88 ? -9.751 3.640 13.901 1.00 90.62 88 ARG A O 1
ATOM 731 N N . LEU A 1 89 ? -10.299 3.070 11.796 1.00 90.88 89 LEU A N 1
ATOM 732 C CA . LEU A 1 89 ? -10.166 1.633 11.994 1.00 90.88 89 LEU A CA 1
ATOM 733 C C . LEU A 1 89 ? -8.733 1.256 12.393 1.00 90.88 89 LEU A C 1
ATOM 735 O O . LEU A 1 89 ? -7.740 1.703 11.787 1.00 90.88 89 LEU A O 1
ATOM 739 N N . ALA A 1 90 ? -8.619 0.388 13.398 1.00 87.56 90 ALA A N 1
ATOM 740 C CA . ALA A 1 90 ? -7.326 -0.086 13.848 1.00 87.56 90 ALA A CA 1
ATOM 741 C C . ALA A 1 90 ? -6.701 -1.051 12.828 1.00 87.56 90 ALA A C 1
ATOM 743 O O . ALA A 1 90 ? -7.359 -1.677 11.997 1.00 87.56 90 ALA A O 1
ATOM 744 N N . ASP A 1 91 ? -5.378 -1.192 12.880 1.00 84.88 91 ASP A N 1
ATOM 745 C CA . ASP A 1 91 ? -4.636 -1.985 11.889 1.00 84.88 91 ASP A CA 1
ATOM 746 C C . ASP A 1 91 ? -4.885 -3.491 11.977 1.00 84.88 91 ASP A C 1
ATOM 748 O O . 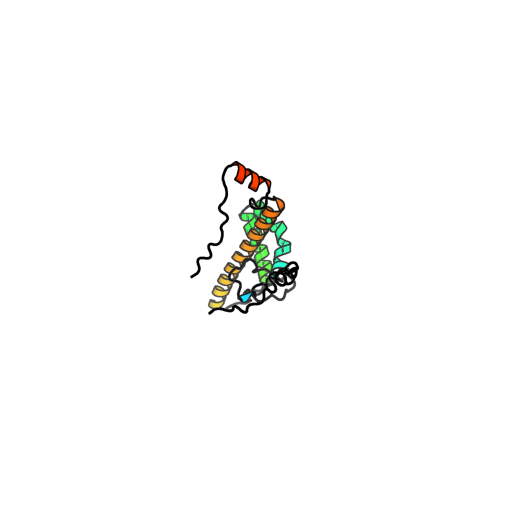ASP A 1 91 ? -4.698 -4.210 10.995 1.00 84.88 91 ASP A O 1
ATOM 752 N N . HIS A 1 92 ? -5.243 -3.970 13.165 1.00 82.50 92 HIS A N 1
ATOM 753 C CA . HIS A 1 92 ? -5.487 -5.381 13.437 1.00 82.50 92 HIS A CA 1
ATOM 754 C C . HIS A 1 92 ? -6.921 -5.796 13.087 1.00 82.50 92 HIS A C 1
ATOM 756 O O . HIS A 1 92 ? -7.141 -6.962 12.761 1.00 82.50 92 HIS A O 1
ATOM 762 N N . GLU A 1 93 ? -7.853 -4.845 13.086 1.00 86.75 93 GLU A N 1
ATOM 763 C CA . GLU A 1 93 ? -9.252 -5.044 12.717 1.00 86.75 93 GLU A CA 1
ATOM 764 C C . GLU A 1 93 ? -9.391 -5.195 11.201 1.00 86.75 93 GLU A C 1
ATOM 766 O O . GLU A 1 93 ? -8.689 -4.530 10.427 1.00 86.75 93 GLU A O 1
ATOM 771 N N . GLU A 1 94 ? -10.278 -6.086 10.759 1.00 85.56 94 GLU A N 1
ATOM 772 C CA . GLU A 1 94 ? -10.590 -6.237 9.339 1.00 85.56 94 GLU A CA 1
ATOM 773 C C . GLU A 1 94 ? -11.712 -5.277 8.927 1.00 85.56 94 GLU A C 1
ATOM 775 O O . GLU A 1 94 ? -12.763 -5.261 9.567 1.00 85.56 94 GLU A O 1
ATOM 780 N N . PRO A 1 95 ? -11.516 -4.471 7.867 1.00 86.88 95 PRO A N 1
ATOM 781 C CA . PRO A 1 95 ? -12.565 -3.588 7.384 1.00 86.88 95 PRO A CA 1
ATOM 782 C C . PRO A 1 95 ? -13.698 -4.384 6.739 1.00 86.88 95 PRO A C 1
ATOM 784 O O . PRO A 1 95 ? -13.458 -5.291 5.941 1.00 86.88 95 PRO A O 1
ATOM 787 N N . VAL A 1 96 ? -14.934 -3.968 7.010 1.00 86.06 96 VAL A N 1
ATOM 788 C CA . VAL A 1 96 ? -16.100 -4.400 6.235 1.00 86.06 96 VAL A CA 1
ATOM 789 C C . VAL A 1 96 ? -16.057 -3.683 4.887 1.00 86.06 96 VAL A C 1
ATOM 791 O O . VAL A 1 96 ? -16.147 -2.456 4.825 1.00 86.06 96 VAL A O 1
ATOM 794 N N . LEU A 1 97 ? -15.873 -4.442 3.806 1.00 79.81 97 LEU A N 1
ATOM 795 C CA . LEU A 1 97 ? -15.723 -3.886 2.463 1.00 79.81 97 LEU A CA 1
ATOM 796 C C . LEU A 1 97 ? -17.047 -3.299 1.971 1.00 79.81 97 LEU A C 1
ATOM 798 O O . LEU A 1 97 ? -17.988 -4.028 1.667 1.00 79.81 97 LEU A O 1
ATOM 802 N N . LYS A 1 98 ? -17.097 -1.972 1.854 1.00 80.94 98 LYS A N 1
ATOM 803 C CA . LYS A 1 98 ? -18.181 -1.277 1.155 1.00 80.94 98 LYS A CA 1
ATOM 804 C C . LYS A 1 98 ? -17.939 -1.338 -0.361 1.00 80.94 98 LYS A C 1
ATOM 806 O O . LYS A 1 98 ? -16.776 -1.286 -0.781 1.00 80.94 98 LYS A O 1
ATOM 811 N N . PRO A 1 99 ? -18.995 -1.448 -1.189 1.00 80.62 99 PRO A N 1
ATOM 812 C CA . PRO A 1 99 ? -18.851 -1.337 -2.634 1.00 80.62 99 PRO A CA 1
ATOM 813 C C . PRO A 1 99 ? -18.277 0.038 -2.982 1.00 80.62 99 PRO A C 1
ATOM 815 O O . PRO A 1 99 ? -18.686 1.056 -2.422 1.00 80.62 99 PRO A O 1
ATOM 818 N N . TYR A 1 100 ? -17.295 0.046 -3.877 1.00 79.19 100 TYR A N 1
ATOM 819 C CA . TYR A 1 100 ? -16.697 1.278 -4.368 1.00 79.19 100 TYR A CA 1
ATOM 820 C C . TYR A 1 100 ? -17.530 1.830 -5.507 1.00 79.19 100 TYR A C 1
ATOM 822 O O . TYR A 1 100 ? -17.768 1.132 -6.491 1.00 79.19 100 TYR A O 1
ATOM 830 N N . ASP A 1 101 ? -17.940 3.082 -5.359 1.00 81.94 101 ASP A N 1
ATOM 831 C CA . ASP A 1 101 ? -18.572 3.843 -6.420 1.00 81.94 101 ASP A CA 1
ATOM 832 C C . ASP A 1 101 ? -17.652 5.019 -6.788 1.00 81.94 101 ASP A C 1
ATOM 834 O O . ASP A 1 101 ? -17.524 5.954 -5.993 1.00 81.94 101 ASP A O 1
ATOM 838 N N . PRO A 1 102 ? -16.993 4.986 -7.961 1.00 78.44 102 PRO A N 1
ATOM 839 C CA . PRO A 1 102 ? -16.096 6.054 -8.395 1.00 78.44 102 PRO A CA 1
ATOM 840 C C . PRO A 1 102 ? -16.832 7.365 -8.697 1.00 78.44 102 PRO A C 1
ATOM 842 O O . PRO A 1 102 ? -16.192 8.410 -8.766 1.00 78.44 102 PRO A O 1
ATOM 845 N N . LYS A 1 103 ? -18.159 7.327 -8.891 1.00 78.75 103 LYS A N 1
ATOM 846 C CA . LYS A 1 103 ? -18.983 8.515 -9.157 1.00 78.75 103 LYS A CA 1
ATOM 847 C C . LYS A 1 103 ? -19.544 9.137 -7.885 1.00 78.75 103 LYS A C 1
ATOM 849 O O . LYS A 1 103 ? -20.079 10.240 -7.933 1.00 78.75 103 LYS A O 1
ATOM 854 N N . LYS A 1 104 ? -19.445 8.440 -6.752 1.00 78.12 104 LYS A N 1
ATOM 855 C CA . LYS A 1 104 ? -19.936 8.951 -5.482 1.00 78.12 104 LYS A CA 1
ATOM 856 C C . LYS A 1 104 ? -19.005 10.048 -4.986 1.00 78.12 104 LYS A C 1
ATOM 858 O O . LYS A 1 104 ? -17.852 9.793 -4.642 1.00 78.12 104 LYS A O 1
ATOM 863 N N . GLU A 1 105 ? -19.535 11.260 -4.902 1.00 70.50 105 GLU A N 1
ATOM 864 C CA . GLU A 1 105 ? -18.828 12.366 -4.274 1.00 70.50 105 GLU A CA 1
ATOM 865 C C . GLU A 1 105 ? -18.525 12.020 -2.814 1.00 70.50 105 GLU A C 1
ATOM 867 O O . GLU A 1 105 ? -19.401 11.633 -2.030 1.00 70.50 105 GLU A O 1
ATOM 872 N N . VAL A 1 106 ? -17.250 12.132 -2.443 1.00 68.19 106 VAL A N 1
ATOM 873 C CA . VAL A 1 106 ? -16.821 11.978 -1.056 1.00 68.19 106 VAL A CA 1
ATOM 874 C C . VAL A 1 106 ? -17.209 13.257 -0.327 1.00 68.19 106 VAL A C 1
ATOM 876 O O . VAL A 1 106 ? -16.412 14.187 -0.217 1.00 68.19 106 VAL A O 1
ATOM 879 N N . ILE A 1 107 ? -18.449 13.307 0.163 1.00 71.62 107 ILE A N 1
ATOM 880 C CA . ILE A 1 107 ? -18.891 14.360 1.077 1.00 71.62 107 ILE A CA 1
ATOM 881 C C . ILE A 1 107 ? -18.020 14.234 2.325 1.00 71.62 107 ILE A C 1
ATOM 883 O O . ILE A 1 107 ? -18.136 13.268 3.084 1.00 71.62 107 ILE A O 1
ATOM 887 N N . GLN A 1 108 ? -17.094 15.173 2.505 1.00 70.69 108 GLN A N 1
ATOM 888 C CA . GLN A 1 108 ? -16.287 15.222 3.712 1.00 70.69 108 GLN A CA 1
ATOM 889 C C . GLN A 1 108 ? -17.156 15.825 4.815 1.00 70.69 108 GLN A C 1
ATOM 891 O O . GLN A 1 108 ? -17.550 16.984 4.685 1.00 70.69 108 GLN A O 1
ATOM 896 N N . PRO A 1 109 ? -17.485 15.071 5.880 1.00 77.00 109 PRO A N 1
ATOM 897 C CA . PRO A 1 109 ? -18.126 15.684 7.031 1.00 77.00 109 PRO A CA 1
ATOM 898 C C . PRO A 1 109 ? -17.217 16.802 7.551 1.00 77.00 109 PRO A C 1
ATOM 900 O O . PRO A 1 109 ? -15.992 16.659 7.526 1.00 77.00 109 PRO A O 1
ATOM 903 N N . GLN A 1 110 ? -17.810 17.913 7.986 1.00 80.81 110 GLN A N 1
ATOM 904 C CA . GLN A 1 110 ? -17.069 18.947 8.702 1.00 80.81 110 GLN A CA 1
ATOM 905 C C . GLN A 1 110 ? -16.670 18.348 10.052 1.00 80.81 110 GLN A C 1
ATOM 907 O O . GLN A 1 110 ? -17.533 18.021 10.868 1.00 80.81 110 GLN A O 1
ATOM 912 N N . LEU A 1 111 ? -15.375 18.093 10.228 1.00 85.94 111 LEU A N 1
ATOM 913 C CA . LEU A 1 111 ? -14.818 17.633 11.495 1.00 85.94 111 LEU A CA 1
ATOM 914 C C . LEU A 1 111 ? -14.327 18.856 12.281 1.00 85.94 111 LEU A C 1
ATOM 916 O O . LEU A 1 111 ? -13.962 19.857 11.669 1.00 85.94 111 LEU A O 1
ATOM 920 N N . PRO A 1 112 ? -14.288 18.787 13.619 1.00 90.38 112 PRO A N 1
ATOM 921 C CA . PRO A 1 112 ? -13.587 19.793 14.407 1.00 90.38 112 PRO A CA 1
ATOM 922 C C . PRO A 1 112 ? -12.087 19.790 14.065 1.00 90.38 112 PRO A C 1
ATOM 924 O O . PRO A 1 112 ? -11.526 18.736 13.742 1.00 90.38 112 PRO A O 1
ATOM 927 N N . ASP A 1 113 ? -11.433 20.949 14.185 1.00 90.56 113 ASP A N 1
ATOM 928 C CA . ASP A 1 113 ? -10.031 21.158 13.784 1.00 90.56 113 ASP A CA 1
ATOM 929 C C . ASP A 1 113 ? -9.071 20.111 14.380 1.00 90.56 113 ASP A C 1
ATOM 931 O O . ASP A 1 113 ? -8.209 19.569 13.680 1.00 90.56 113 ASP A O 1
ATOM 935 N N . ASP A 1 114 ? -9.265 19.746 15.651 1.00 91.25 114 ASP A N 1
ATOM 936 C CA . ASP A 1 114 ? -8.452 18.736 16.337 1.00 91.25 114 ASP A CA 1
ATOM 937 C C . ASP A 1 114 ? -8.547 17.356 15.668 1.00 91.25 114 ASP A C 1
ATOM 939 O O . ASP A 1 114 ? -7.544 16.658 15.470 1.00 91.25 114 ASP A O 1
ATOM 943 N N . GLU A 1 115 ? -9.752 16.953 15.260 1.00 91.06 115 GLU A N 1
ATOM 944 C CA . GLU A 1 115 ? -9.939 15.682 14.570 1.00 91.06 115 GLU A CA 1
ATOM 945 C C . GLU A 1 115 ? -9.4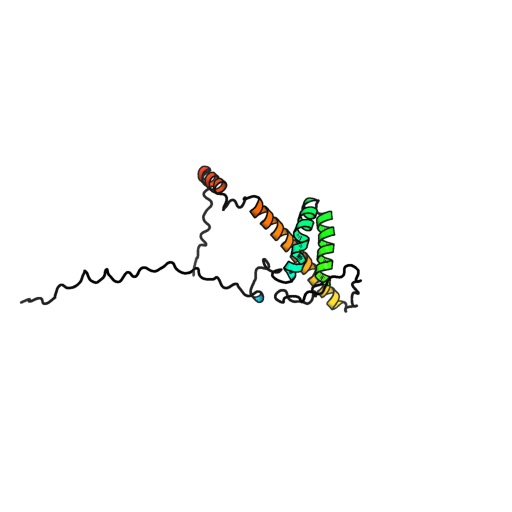38 15.729 13.125 1.00 91.06 115 GLU A C 1
ATOM 947 O O . GLU A 1 115 ? -8.983 14.705 12.604 1.00 91.06 115 GLU A O 1
ATOM 952 N N . GLU A 1 116 ? -9.463 16.890 12.469 1.00 89.75 116 GLU A N 1
ATOM 953 C CA . GLU A 1 116 ? -8.874 17.036 11.140 1.00 89.75 116 GLU A CA 1
ATOM 954 C C . GLU A 1 116 ? -7.369 16.776 11.154 1.00 89.75 116 GLU A C 1
ATOM 956 O O . GLU A 1 116 ? -6.848 16.083 10.270 1.00 89.75 116 GLU A O 1
ATOM 961 N N . VAL A 1 117 ? -6.662 17.293 12.161 1.00 93.06 117 VAL A N 1
ATOM 962 C CA . VAL A 1 117 ? -5.221 17.066 12.327 1.00 93.06 117 VAL A CA 1
ATOM 963 C C . VAL A 1 117 ? -4.942 15.573 12.512 1.00 93.06 117 VAL A C 1
ATOM 965 O O . VAL A 1 117 ? -4.070 15.015 11.832 1.00 93.06 117 VAL A O 1
ATOM 968 N N . LEU A 1 118 ? -5.727 14.894 13.356 1.00 93.50 118 LEU A N 1
ATOM 969 C CA . LEU A 1 118 ? -5.623 13.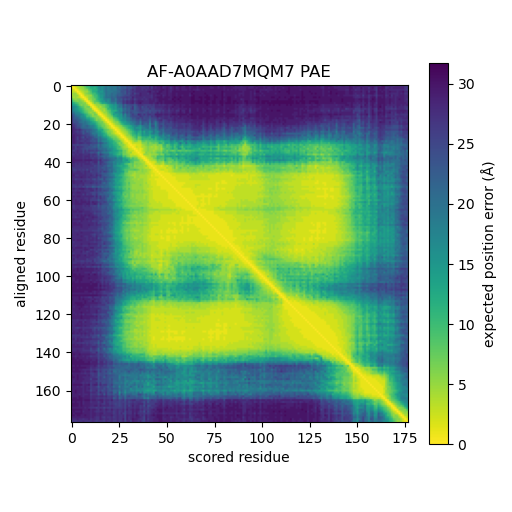448 13.571 1.00 93.50 118 LEU A CA 1
ATOM 970 C C . LEU A 1 118 ? -5.915 12.654 12.293 1.00 93.50 118 LEU A C 1
ATOM 972 O O . LEU A 1 118 ? -5.147 11.755 11.933 1.00 93.50 118 LEU A O 1
ATOM 976 N N . LYS A 1 119 ? -6.976 13.014 11.564 1.00 93.00 119 LYS A N 1
ATOM 977 C CA . LYS A 1 119 ? -7.348 12.403 10.283 1.00 93.00 119 LYS A CA 1
ATOM 978 C C . LYS A 1 119 ? -6.221 12.551 9.266 1.00 93.00 119 LYS A C 1
ATOM 980 O O . LYS A 1 119 ? -5.785 11.554 8.690 1.00 93.00 119 LYS A O 1
ATOM 985 N N . ARG A 1 120 ? -5.688 13.763 9.076 1.00 92.44 120 ARG A N 1
ATOM 986 C CA . ARG A 1 120 ? -4.579 14.032 8.142 1.00 92.44 120 ARG A CA 1
ATOM 987 C C . ARG A 1 120 ? -3.332 13.229 8.515 1.00 92.44 120 ARG A C 1
ATOM 989 O O . ARG A 1 120 ? -2.734 12.588 7.645 1.00 92.44 120 ARG A O 1
ATOM 996 N N . ALA A 1 121 ? -2.962 13.199 9.796 1.00 94.75 121 ALA A N 1
ATOM 997 C CA . ALA A 1 121 ? -1.824 12.421 10.282 1.00 94.75 121 ALA A CA 1
ATOM 998 C C . ALA A 1 121 ? -2.013 10.913 10.033 1.00 94.75 121 ALA A C 1
ATOM 1000 O O . ALA A 1 121 ? -1.108 10.236 9.526 1.00 94.75 121 ALA A O 1
ATOM 1001 N N . ARG A 1 122 ? -3.210 10.388 10.318 1.00 94.19 122 ARG A N 1
ATOM 1002 C CA . ARG A 1 122 ? -3.555 8.979 10.113 1.00 94.19 122 ARG A CA 1
ATOM 1003 C C . ARG A 1 122 ? -3.571 8.601 8.634 1.00 94.19 122 ARG A C 1
ATOM 1005 O O . ARG A 1 122 ? -2.964 7.594 8.267 1.00 94.19 122 ARG A O 1
ATOM 1012 N N . MET A 1 123 ? -4.181 9.416 7.775 1.00 94.25 123 MET A N 1
ATOM 1013 C CA . MET A 1 123 ? -4.189 9.208 6.324 1.00 94.25 123 MET A CA 1
ATOM 1014 C C . MET A 1 123 ? -2.771 9.222 5.749 1.00 94.25 123 MET A C 1
ATOM 1016 O O . MET A 1 123 ? -2.412 8.318 4.996 1.00 94.25 123 MET A O 1
ATOM 1020 N N . LYS A 1 124 ? -1.914 10.167 6.162 1.00 95.38 124 LYS A N 1
ATOM 1021 C CA . LYS A 1 124 ? -0.500 10.215 5.744 1.00 95.38 124 LYS A CA 1
ATOM 1022 C C . LYS A 1 124 ? 0.243 8.925 6.102 1.00 95.38 124 LYS A C 1
ATOM 1024 O O . LYS A 1 124 ? 0.989 8.378 5.284 1.00 95.38 124 LYS A O 1
ATOM 1029 N N . LEU A 1 125 ? 0.016 8.408 7.309 1.00 93.94 125 LEU A N 1
ATOM 1030 C CA . LEU A 1 125 ? 0.605 7.157 7.780 1.00 93.94 125 LEU A CA 1
ATOM 1031 C C . LEU A 1 125 ? 0.121 5.954 6.953 1.00 93.94 125 LEU A C 1
ATOM 1033 O O . LEU A 1 125 ? 0.940 5.125 6.536 1.00 93.94 125 LEU A O 1
ATOM 1037 N N . LEU A 1 126 ? -1.184 5.873 6.681 1.00 94.12 126 LEU A N 1
ATOM 1038 C CA . LEU A 1 126 ? -1.791 4.825 5.856 1.00 94.12 126 LEU A CA 1
ATOM 1039 C C . LEU A 1 126 ? -1.285 4.872 4.407 1.00 94.12 126 LEU A C 1
ATOM 1041 O O . LEU A 1 126 ? -0.840 3.843 3.900 1.00 94.12 126 LEU A O 1
ATOM 1045 N N . ASN A 1 127 ? -1.217 6.050 3.784 1.00 95.56 127 ASN A N 1
ATOM 1046 C CA . ASN A 1 127 ? -0.668 6.233 2.434 1.00 95.56 127 ASN A CA 1
ATOM 1047 C C . ASN A 1 127 ? 0.780 5.723 2.356 1.00 95.56 127 ASN A C 1
ATOM 1049 O O . ASN A 1 127 ? 1.154 4.965 1.456 1.00 95.56 127 ASN A O 1
ATOM 1053 N N . GLY A 1 128 ? 1.595 6.048 3.365 1.00 94.69 128 GLY A N 1
ATOM 1054 C CA . GLY A 1 128 ? 2.961 5.537 3.475 1.00 94.69 128 GLY A CA 1
ATOM 1055 C C . GLY A 1 128 ? 3.040 4.012 3.631 1.00 94.69 128 GLY A C 1
ATOM 1056 O O . GLY A 1 128 ? 4.033 3.392 3.236 1.00 94.69 128 GLY A O 1
ATOM 1057 N N . ARG A 1 129 ? 2.022 3.364 4.205 1.00 93.44 129 ARG A N 1
ATOM 1058 C CA . ARG A 1 129 ? 1.947 1.897 4.290 1.00 93.44 129 ARG A CA 1
ATOM 1059 C C . ARG A 1 129 ? 1.502 1.262 2.986 1.00 93.44 129 ARG A C 1
ATOM 1061 O O . ARG A 1 129 ? 2.144 0.296 2.583 1.00 93.44 129 ARG A O 1
ATOM 1068 N N . ILE A 1 130 ? 0.493 1.818 2.319 1.00 95.31 130 ILE A N 1
ATOM 1069 C CA . ILE A 1 130 ? 0.037 1.374 0.995 1.00 95.31 130 ILE A CA 1
ATOM 1070 C C . ILE A 1 130 ? 1.221 1.381 0.024 1.00 95.31 130 ILE A C 1
ATOM 1072 O O . ILE A 1 130 ? 1.556 0.354 -0.568 1.00 95.31 130 ILE A O 1
ATOM 1076 N N . ARG A 1 131 ? 1.964 2.491 -0.027 1.00 95.31 131 ARG A N 1
ATOM 1077 C CA . ARG A 1 131 ? 3.169 2.598 -0.856 1.00 95.31 131 ARG A CA 1
ATOM 1078 C C . ARG A 1 131 ? 4.221 1.539 -0.527 1.00 95.31 131 ARG A C 1
ATOM 1080 O O . ARG A 1 131 ? 4.741 0.865 -1.416 1.00 95.31 131 ARG A O 1
ATOM 1087 N N . ARG A 1 132 ? 4.558 1.376 0.760 1.00 94.00 132 ARG A N 1
ATOM 1088 C CA . ARG A 1 132 ? 5.530 0.360 1.208 1.00 94.00 132 ARG A CA 1
ATOM 1089 C C . ARG A 1 132 ? 5.071 -1.054 0.868 1.00 94.00 132 ARG A C 1
ATOM 1091 O O . ARG A 1 132 ? 5.906 -1.882 0.508 1.00 94.00 132 ARG A O 1
ATOM 1098 N N . TRP A 1 133 ? 3.773 -1.324 0.966 1.00 94.19 133 TRP A N 1
ATOM 1099 C CA . TRP A 1 1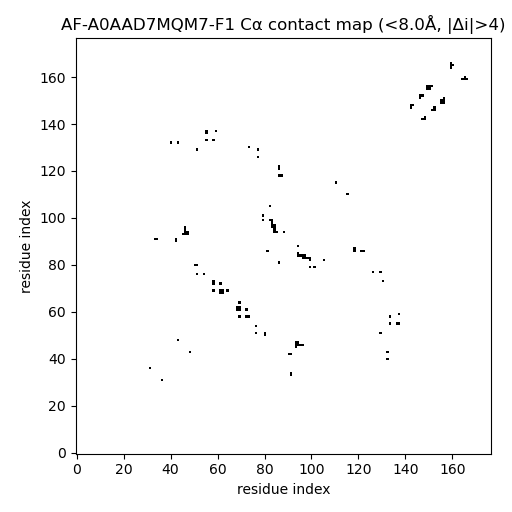33 ? 3.187 -2.608 0.615 1.00 94.19 133 TRP A CA 1
ATOM 1100 C C . TRP A 1 133 ? 3.373 -2.917 -0.872 1.00 94.19 133 TRP A C 1
ATOM 1102 O O . TRP A 1 133 ? 3.905 -3.982 -1.194 1.00 94.19 133 TRP A O 1
ATOM 1112 N N . PHE A 1 134 ? 3.058 -1.978 -1.768 1.00 95.06 134 PHE A N 1
ATOM 1113 C CA . PHE A 1 134 ? 3.275 -2.173 -3.202 1.00 95.06 134 PHE A CA 1
ATOM 1114 C C . PHE A 1 134 ? 4.751 -2.371 -3.552 1.00 95.06 134 PHE A C 1
ATOM 1116 O O . PHE A 1 134 ? 5.103 -3.350 -4.213 1.00 95.06 134 PHE A O 1
ATOM 1123 N N . LYS A 1 135 ? 5.645 -1.511 -3.041 1.00 93.12 135 LYS A N 1
ATOM 1124 C CA . LYS A 1 135 ? 7.097 -1.659 -3.253 1.00 93.12 135 LYS A CA 1
ATOM 1125 C C . LYS A 1 135 ? 7.607 -3.012 -2.762 1.00 93.12 135 LYS A C 1
ATOM 1127 O O . LYS A 1 135 ? 8.400 -3.672 -3.434 1.00 93.12 135 LYS A O 1
ATOM 1132 N N . TYR A 1 136 ? 7.132 -3.460 -1.599 1.00 91.19 136 TYR A N 1
ATOM 1133 C CA . TYR A 1 136 ? 7.453 -4.782 -1.074 1.00 91.19 136 TYR A CA 1
ATOM 1134 C C . TYR A 1 136 ? 6.970 -5.902 -2.005 1.00 91.19 136 TYR A C 1
ATOM 1136 O O . TYR A 1 136 ? 7.726 -6.847 -2.253 1.00 91.19 136 TYR A O 1
ATOM 1144 N N . ARG A 1 137 ? 5.742 -5.798 -2.525 1.00 91.44 137 ARG A N 1
ATOM 1145 C CA . ARG A 1 137 ? 5.155 -6.782 -3.437 1.00 91.44 137 ARG A CA 1
ATOM 1146 C C . ARG A 1 137 ? 5.900 -6.845 -4.763 1.00 91.44 137 ARG A C 1
ATOM 1148 O O . ARG A 1 137 ? 6.336 -7.936 -5.112 1.00 91.44 137 ARG A O 1
ATOM 1155 N N . ILE A 1 138 ? 6.162 -5.717 -5.423 1.00 90.88 138 ILE A N 1
ATOM 1156 C CA . ILE A 1 138 ? 6.950 -5.681 -6.667 1.00 90.88 138 ILE A CA 1
ATOM 1157 C C . ILE A 1 138 ? 8.330 -6.283 -6.449 1.00 90.88 138 ILE A C 1
ATOM 1159 O O . ILE A 1 138 ? 8.738 -7.161 -7.204 1.00 90.88 138 ILE A O 1
ATOM 1163 N N . ARG A 1 139 ? 9.041 -5.875 -5.389 1.00 88.31 139 ARG A N 1
ATOM 1164 C CA . ARG A 1 139 ? 10.363 -6.436 -5.084 1.00 88.31 139 ARG A CA 1
ATOM 1165 C C . ARG A 1 139 ? 10.303 -7.954 -4.925 1.00 88.31 139 ARG A C 1
ATOM 1167 O O . ARG A 1 139 ? 11.188 -8.656 -5.399 1.00 88.31 139 ARG A O 1
ATOM 1174 N N . ARG A 1 140 ? 9.256 -8.473 -4.278 1.00 84.75 140 ARG A N 1
ATOM 1175 C CA . ARG A 1 140 ? 9.063 -9.916 -4.095 1.00 84.75 140 ARG A CA 1
ATOM 1176 C C . ARG A 1 140 ? 8.662 -10.631 -5.390 1.00 84.75 140 ARG A C 1
ATOM 1178 O O . ARG A 1 140 ? 9.103 -11.760 -5.584 1.00 84.75 140 ARG A O 1
ATOM 1185 N N . CYS A 1 141 ? 7.861 -10.007 -6.251 1.00 81.94 141 CYS A N 1
ATOM 1186 C CA . CYS A 1 141 ? 7.516 -10.534 -7.572 1.00 81.94 141 CYS A CA 1
ATOM 1187 C C . CYS A 1 141 ? 8.758 -10.607 -8.468 1.00 81.94 141 CYS A C 1
ATOM 1189 O O . CYS A 1 141 ? 9.048 -11.673 -9.000 1.00 81.94 141 CYS A O 1
ATOM 1191 N N . ARG A 1 142 ? 9.558 -9.533 -8.528 1.00 78.12 142 ARG A N 1
ATOM 1192 C CA . ARG A 1 142 ? 10.830 -9.494 -9.268 1.00 78.12 142 ARG A CA 1
ATOM 1193 C C . ARG A 1 142 ? 11.827 -10.533 -8.757 1.00 78.12 142 ARG A C 1
ATOM 1195 O O . ARG A 1 142 ? 12.366 -11.288 -9.551 1.00 78.12 142 ARG A O 1
ATOM 1202 N N . ALA A 1 143 ? 12.006 -10.644 -7.439 1.00 70.81 143 ALA A N 1
ATOM 1203 C CA . ALA A 1 143 ? 12.904 -11.643 -6.851 1.00 70.81 143 ALA A CA 1
ATOM 1204 C C . ALA A 1 143 ? 12.507 -13.094 -7.188 1.00 70.81 143 ALA A C 1
ATOM 1206 O O . ALA A 1 143 ? 13.370 -13.960 -7.263 1.00 70.81 143 ALA A O 1
ATOM 1207 N N . ARG A 1 144 ? 11.208 -13.372 -7.380 1.00 67.69 144 ARG A N 1
ATOM 1208 C CA . ARG A 1 144 ? 10.727 -14.692 -7.817 1.00 67.69 144 ARG A CA 1
ATOM 1209 C C . ARG A 1 144 ? 10.924 -14.910 -9.312 1.00 67.69 144 ARG A C 1
ATOM 1211 O O . ARG A 1 144 ? 11.440 -15.951 -9.688 1.00 67.69 144 ARG A O 1
ATOM 1218 N N . ALA A 1 145 ? 10.499 -13.947 -10.130 1.00 66.69 145 ALA A N 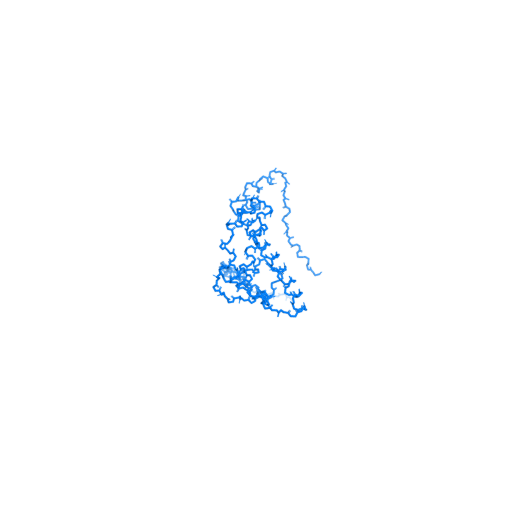1
ATOM 1219 C CA . ALA A 1 145 ? 10.560 -14.045 -11.587 1.00 66.69 145 ALA A CA 1
ATOM 1220 C C . ALA A 1 145 ? 11.999 -14.181 -12.088 1.00 66.69 145 ALA A C 1
ATOM 1222 O O . ALA A 1 145 ? 12.266 -14.900 -13.040 1.00 66.69 145 ALA A O 1
ATOM 1223 N N . ALA A 1 146 ? 12.928 -13.510 -11.418 1.00 60.88 146 ALA A N 1
ATOM 1224 C CA . ALA A 1 146 ? 14.292 -13.417 -11.883 1.00 60.88 146 ALA A CA 1
ATOM 1225 C C . ALA A 1 146 ? 15.198 -14.545 -11.346 1.00 60.88 146 ALA A C 1
ATOM 1227 O O . ALA A 1 146 ? 16.392 -14.521 -11.609 1.00 60.88 146 ALA A O 1
ATOM 1228 N N . GLY A 1 147 ? 14.686 -15.481 -10.526 1.00 58.97 147 GLY A N 1
ATOM 1229 C CA . GLY A 1 147 ? 15.498 -16.524 -9.859 1.00 58.97 147 GLY A CA 1
ATOM 1230 C C . GLY A 1 147 ? 16.608 -15.989 -8.931 1.00 58.97 147 GLY A C 1
ATOM 1231 O O . GLY A 1 147 ? 17.272 -16.750 -8.240 1.00 58.97 147 GLY A O 1
ATOM 1232 N N . LEU A 1 148 ? 16.752 -14.665 -8.874 1.00 56.81 148 LEU A N 1
ATOM 1233 C CA . LEU A 1 148 ? 17.853 -13.864 -8.349 1.00 56.81 148 LEU A CA 1
ATOM 1234 C C . LEU A 1 148 ? 17.840 -13.736 -6.826 1.00 56.81 148 LEU A C 1
ATOM 1236 O O . LEU A 1 148 ? 18.317 -12.740 -6.291 1.00 56.81 148 LEU A O 1
ATOM 1240 N N . ASP A 1 149 ? 17.285 -14.704 -6.096 1.00 62.50 149 ASP A N 1
ATOM 1241 C CA . ASP A 1 149 ? 17.656 -14.832 -4.688 1.00 62.50 149 ASP A CA 1
ATOM 1242 C C . ASP A 1 149 ? 19.055 -15.466 -4.695 1.00 62.50 149 ASP A C 1
ATOM 1244 O O . ASP A 1 149 ? 19.153 -16.677 -4.904 1.00 62.50 149 ASP A O 1
ATOM 1248 N N . PRO A 1 150 ? 20.154 -14.709 -4.494 1.00 59.81 150 PRO A N 1
ATOM 1249 C CA . PRO A 1 150 ? 21.513 -15.234 -4.677 1.00 59.81 150 PRO A CA 1
ATOM 1250 C C . PRO A 1 150 ? 21.818 -16.359 -3.681 1.00 59.81 150 PRO A C 1
ATOM 1252 O O . PRO A 1 150 ? 22.770 -17.113 -3.827 1.00 59.81 150 PRO A O 1
ATOM 1255 N N . ARG A 1 151 ? 20.988 -16.466 -2.634 1.00 61.75 151 ARG A N 1
ATOM 1256 C CA . ARG A 1 151 ? 21.026 -17.518 -1.618 1.00 61.75 151 ARG A CA 1
ATOM 1257 C C . ARG A 1 151 ? 20.346 -18.815 -2.050 1.00 61.75 151 ARG A C 1
ATOM 1259 O O . ARG A 1 151 ? 20.436 -19.798 -1.321 1.00 61.75 151 ARG A O 1
ATOM 1266 N N . LYS A 1 152 ? 19.603 -18.808 -3.154 1.00 67.25 152 LYS A N 1
ATOM 1267 C CA . LYS A 1 152 ? 18.851 -19.957 -3.677 1.00 67.25 152 LYS A CA 1
ATOM 1268 C C . LYS A 1 152 ? 19.215 -20.306 -5.110 1.00 67.25 152 LYS A C 1
ATOM 1270 O O . LYS A 1 152 ? 18.893 -21.411 -5.529 1.00 67.25 152 LYS A O 1
ATOM 1275 N N . ASP A 1 153 ? 19.856 -19.396 -5.834 1.00 71.00 153 ASP A N 1
ATOM 1276 C CA . ASP A 1 153 ? 20.426 -19.693 -7.138 1.00 71.00 153 ASP A CA 1
ATOM 1277 C C . ASP A 1 153 ? 21.648 -20.625 -6.968 1.00 71.00 153 ASP A C 1
ATOM 1279 O O . ASP A 1 153 ? 22.654 -20.216 -6.375 1.00 71.00 153 ASP A O 1
ATOM 1283 N N . PRO A 1 154 ? 21.583 -21.885 -7.444 1.00 77.50 154 PRO A N 1
ATOM 1284 C CA . PRO A 1 154 ? 22.686 -22.832 -7.313 1.00 77.50 154 PRO A CA 1
ATOM 1285 C C . PRO A 1 154 ? 23.963 -22.345 -8.009 1.00 77.50 154 PRO A C 1
ATOM 1287 O O . PRO A 1 154 ? 25.058 -22.639 -7.524 1.00 77.50 154 PRO A O 1
ATOM 1290 N N . PHE A 1 155 ? 23.846 -21.566 -9.089 1.00 76.81 155 PHE A N 1
ATOM 1291 C CA . PHE A 1 155 ? 24.998 -21.033 -9.811 1.00 76.81 155 PHE A CA 1
ATOM 1292 C C . PHE A 1 155 ? 25.651 -19.877 -9.057 1.00 76.81 155 PHE A C 1
ATOM 1294 O O . PHE A 1 155 ? 26.872 -19.864 -8.920 1.00 76.81 155 PHE A O 1
ATOM 1301 N N . ALA A 1 156 ? 24.866 -18.965 -8.477 1.00 76.25 156 ALA A N 1
ATOM 1302 C CA . ALA A 1 156 ? 25.395 -17.920 -7.599 1.00 76.25 156 ALA A CA 1
ATOM 1303 C C . ALA A 1 156 ? 26.120 -18.508 -6.374 1.00 76.25 156 ALA A C 1
ATOM 1305 O O . ALA A 1 156 ? 27.187 -18.027 -5.993 1.00 76.25 156 ALA A O 1
ATOM 1306 N N . ILE A 1 157 ? 25.586 -19.587 -5.786 1.00 78.69 157 ILE A N 1
ATOM 1307 C CA . ILE A 1 157 ? 26.235 -20.310 -4.679 1.00 78.69 157 ILE A CA 1
ATOM 1308 C C . ILE A 1 157 ? 27.554 -20.945 -5.136 1.00 78.69 157 ILE A C 1
ATOM 1310 O O . ILE A 1 157 ? 28.548 -20.884 -4.409 1.00 78.69 157 ILE A O 1
ATOM 1314 N N . LEU A 1 158 ? 27.581 -21.562 -6.320 1.00 81.12 158 LEU A N 1
ATOM 1315 C CA . LEU A 1 158 ? 28.790 -22.160 -6.883 1.00 81.12 158 LEU A CA 1
ATOM 1316 C C . LEU A 1 158 ? 29.858 -21.098 -7.180 1.00 81.12 158 LEU A C 1
ATOM 1318 O O . LEU A 1 158 ? 31.002 -21.263 -6.769 1.00 81.12 158 LEU A O 1
ATOM 1322 N N . LEU A 1 159 ? 29.486 -19.985 -7.815 1.00 83.19 159 LEU A N 1
ATOM 1323 C CA . LEU A 1 159 ? 30.385 -18.863 -8.101 1.00 83.19 159 LEU A CA 1
ATOM 1324 C C . LEU A 1 159 ? 30.934 -18.221 -6.821 1.00 83.19 159 LEU A C 1
ATOM 1326 O O . LEU A 1 159 ? 32.121 -17.908 -6.754 1.00 83.19 159 LEU A O 1
ATOM 1330 N N . ALA A 1 160 ? 30.114 -18.083 -5.776 1.00 79.38 160 ALA A N 1
ATOM 1331 C CA . ALA A 1 160 ? 30.573 -17.610 -4.470 1.00 79.38 160 ALA A CA 1
ATOM 1332 C C . ALA A 1 160 ? 31.597 -18.571 -3.836 1.00 79.38 160 ALA A C 1
ATOM 1334 O O . ALA A 1 160 ? 32.587 -18.130 -3.259 1.00 79.38 160 ALA A O 1
ATOM 1335 N N . LYS A 1 161 ? 31.412 -19.891 -3.993 1.00 81.44 161 LYS A N 1
ATOM 1336 C CA . LYS A 1 161 ? 32.390 -20.894 -3.537 1.00 81.44 161 LYS A CA 1
ATOM 1337 C C . LYS A 1 161 ? 33.691 -20.843 -4.338 1.00 81.44 161 LYS A C 1
ATOM 1339 O O . LYS A 1 161 ? 34.758 -20.878 -3.738 1.00 81.44 161 LYS A O 1
ATOM 1344 N N . LEU A 1 162 ? 33.607 -20.750 -5.665 1.00 84.44 162 LEU A N 1
ATOM 1345 C CA . LEU A 1 162 ? 34.778 -20.703 -6.549 1.00 84.44 162 LEU A CA 1
ATOM 1346 C C . LEU A 1 162 ? 35.592 -19.415 -6.377 1.00 84.44 162 LEU A C 1
ATOM 1348 O O . LEU A 1 162 ? 36.810 -19.446 -6.486 1.00 84.44 162 LEU A O 1
ATOM 1352 N N . SER A 1 163 ? 34.935 -18.300 -6.058 1.00 85.00 163 SER A N 1
ATOM 1353 C CA . SER A 1 163 ? 35.598 -17.019 -5.777 1.00 85.00 163 SER A CA 1
ATOM 1354 C C . SER A 1 163 ? 36.174 -16.914 -4.357 1.00 85.00 163 SER A C 1
ATOM 1356 O O . SER A 1 163 ? 36.698 -15.866 -3.991 1.00 85.00 163 SER A O 1
ATOM 1358 N N . GLY A 1 164 ? 36.066 -17.965 -3.533 1.00 83.06 164 GLY A N 1
ATOM 1359 C CA . GLY A 1 164 ? 36.522 -17.949 -2.137 1.00 83.06 164 GLY A CA 1
ATOM 1360 C C . GLY A 1 164 ? 35.666 -17.081 -1.205 1.00 83.06 164 GLY A C 1
ATOM 1361 O O . GLY A 1 164 ? 35.959 -16.968 -0.017 1.00 83.06 164 GLY A O 1
ATOM 1362 N N . LEU A 1 165 ? 34.571 -16.503 -1.708 1.00 76.19 165 LEU A N 1
ATOM 1363 C CA . LEU A 1 165 ? 33.603 -15.723 -0.945 1.00 76.19 165 LEU A CA 1
ATOM 1364 C C . LEU A 1 165 ? 32.622 -16.667 -0.236 1.00 76.19 165 LEU A C 1
ATOM 1366 O O . LEU A 1 165 ? 31.426 -16.711 -0.534 1.00 76.19 165 LEU A O 1
ATOM 1370 N N . THR A 1 166 ? 33.100 -17.446 0.734 1.00 66.00 166 THR A N 1
ATOM 1371 C CA . THR A 1 166 ? 32.195 -18.152 1.646 1.00 66.00 166 THR A CA 1
ATOM 1372 C C . THR A 1 166 ? 31.503 -17.116 2.522 1.00 66.00 166 THR A C 1
ATOM 1374 O O . THR A 1 166 ? 32.063 -16.660 3.518 1.00 66.00 166 THR A O 1
ATOM 1377 N N . ALA A 1 167 ? 30.286 -16.712 2.150 1.00 58.41 167 ALA A N 1
ATOM 1378 C CA . ALA A 1 167 ? 29.461 -15.885 3.019 1.00 58.41 167 ALA A CA 1
ATOM 1379 C C . ALA A 1 167 ? 29.374 -16.574 4.393 1.00 58.41 167 ALA A C 1
ATOM 1381 O O . ALA A 1 167 ? 29.033 -17.764 4.437 1.00 58.41 167 ALA A O 1
ATOM 1382 N N . PRO A 1 168 ? 29.672 -15.884 5.509 1.00 52.91 168 PRO A N 1
ATOM 1383 C CA . PRO A 1 168 ? 29.482 -16.483 6.812 1.00 52.91 168 PRO A CA 1
ATOM 1384 C C . PRO A 1 168 ? 28.010 -16.874 6.907 1.00 52.91 168 PRO A C 1
ATOM 1386 O O . PRO A 1 168 ? 27.111 -16.043 6.739 1.00 52.91 168 PRO A O 1
ATOM 1389 N N . LEU A 1 169 ? 27.753 -18.161 7.151 1.00 53.38 169 LEU A N 1
ATOM 1390 C CA . LEU A 1 169 ? 26.486 -18.579 7.725 1.00 53.38 169 LEU A CA 1
ATOM 1391 C C . LEU A 1 169 ? 26.335 -17.706 8.965 1.00 53.38 169 LEU A C 1
ATOM 1393 O O . LEU A 1 169 ? 27.055 -17.921 9.938 1.00 53.38 169 LEU A O 1
ATOM 1397 N N . ILE A 1 170 ? 25.451 -16.706 8.924 1.00 52.97 170 ILE A N 1
ATOM 1398 C CA . ILE A 1 170 ? 25.001 -16.012 10.127 1.00 52.97 170 ILE A CA 1
ATOM 1399 C C . ILE A 1 170 ? 24.252 -17.083 10.920 1.00 52.97 170 ILE A C 1
ATOM 1401 O O . ILE A 1 170 ? 23.029 -17.210 10.864 1.00 52.97 170 ILE A O 1
ATOM 1405 N N . ARG A 1 171 ? 25.014 -17.932 11.611 1.00 49.12 171 ARG A N 1
ATOM 1406 C CA . ARG A 1 171 ? 24.561 -18.617 12.797 1.00 49.12 171 ARG A CA 1
ATOM 1407 C C . ARG A 1 171 ? 24.196 -17.457 13.698 1.00 49.12 171 ARG A C 1
ATOM 1409 O O . ARG A 1 171 ? 25.062 -16.669 14.063 1.00 49.12 171 ARG A O 1
ATOM 1416 N N . HIS A 1 172 ? 22.904 -17.296 13.963 1.00 47.41 172 HIS A N 1
ATOM 1417 C CA . HIS A 1 172 ? 22.480 -16.583 15.152 1.00 47.41 172 HIS A CA 1
ATOM 1418 C C . HIS A 1 172 ? 23.306 -17.181 16.288 1.00 47.41 172 HIS A C 1
ATOM 1420 O O . HIS A 1 172 ? 23.044 -18.307 16.711 1.00 47.41 172 HIS A O 1
ATOM 1426 N N . ALA A 1 173 ? 24.356 -16.471 16.697 1.00 46.84 173 ALA A N 1
ATOM 1427 C CA . ALA A 1 173 ? 24.999 -16.704 17.962 1.00 46.84 173 ALA A CA 1
ATOM 1428 C C . ALA A 1 173 ? 23.906 -16.394 18.981 1.00 46.84 173 ALA A C 1
ATOM 1430 O O . ALA A 1 173 ? 23.640 -15.245 19.321 1.00 46.84 173 ALA A O 1
ATOM 1431 N N . PHE A 1 174 ? 23.177 -17.443 19.355 1.00 46.66 174 PHE A N 1
ATOM 1432 C CA . PHE A 1 174 ? 22.514 -17.543 20.635 1.00 46.66 174 PHE A CA 1
ATOM 1433 C C . PHE A 1 174 ? 23.631 -17.417 21.673 1.00 46.66 174 PHE A C 1
ATOM 1435 O O . PHE A 1 174 ? 24.173 -18.411 22.140 1.00 46.66 174 PHE A O 1
ATOM 1442 N N . MET A 1 175 ? 24.033 -16.184 21.968 1.00 43.19 175 MET A N 1
ATOM 1443 C CA . MET A 1 175 ? 24.570 -15.879 23.278 1.00 43.19 175 MET A CA 1
ATOM 1444 C C . MET A 1 175 ? 23.348 -15.706 24.177 1.00 43.19 175 MET A C 1
ATOM 1446 O O . MET A 1 175 ? 22.628 -14.714 24.099 1.00 43.19 175 MET A O 1
ATOM 1450 N N . GLN A 1 176 ? 23.044 -16.773 24.907 1.00 41.97 176 GLN A N 1
ATOM 1451 C CA . GLN A 1 176 ? 22.459 -16.684 26.238 1.00 41.97 176 GLN A CA 1
ATOM 1452 C C . GLN A 1 176 ? 23.567 -17.027 27.242 1.00 41.97 176 GLN A C 1
ATOM 1454 O O . GLN A 1 176 ? 24.461 -17.797 26.870 1.00 41.97 176 GLN A O 1
ATOM 1459 N N . PRO A 1 177 ? 23.434 -16.644 28.517 1.00 51.00 177 PRO A N 1
ATOM 1460 C CA . PRO A 1 177 ? 22.688 -15.519 29.087 1.00 51.00 177 PRO A CA 1
ATOM 1461 C C . PRO A 1 177 ? 23.587 -14.308 29.387 1.00 51.00 177 PRO A C 1
ATOM 1463 O O . PRO A 1 177 ? 24.816 -14.490 29.537 1.00 51.00 177 PRO A O 1
#

Organism: NCBI:txid230809

Foldseek 3Di:
DDDDDDDDDDPPPPPPPPPPPPDDDPPPPPDDQLVPDPDCLCLCPDPNCVLLVVCLVVLVVLVVVHDVSNVVVLVVSLVQSCVQAPLPDDSNDDGDGDDDDPPDDPPDPDDPPVVVVVSVVSSVVVSVSSVVNSVSVVVVVCCVVVVPPCVRPPVSVVVCVVVVNPPPPPPVPPPDD

Mean predicted aligned error: 14.43 Å

Secondary structure (DSSP, 8-state):
----------SSGGGS-----PPPPP---PPPPGGG-S-GGGTTTTHHHHHHGGGHHHHHHHHHH-HHHHHHHHHHHHHHHHHHS-TTS-SSSPP--PPP-TTS--------HHHHHHHHHHHHHHHHHHHHHHHHHHHHHHHHHT---TTT-HHHHHHHHHTT-------------